Protein AF-M2SNQ8-F1 (afdb_monomer_lite)

Sequence (256 aa):
MSLENGALRNALEEWEAQARHENCYVVPQQALILQDFDDRKTGDYPISFGNVLIPAVTKTSDKRPQSIDSVLSSPPVPAISAQPCSSRSRVCLAGKITHLTIRLAARDWWTWTDDPASTDPHQNLRLDPTFGAPFRSRGSTGEMLILASDRRVGLNLGLNVECWGTHVTSLLPDLWVLELVLETFEEKKDQLGRVVECAKTWRFDVGKETLSWDGEVVEKSYTREMAGLRLPRDARWHDRSMNFEVMVVRFVRESK

Structure (mmCIF, N/CA/C/O backbone):
data_AF-M2SNQ8-F1
#
_entry.id   AF-M2SNQ8-F1
#
loop_
_atom_site.group_PDB
_atom_site.id
_atom_site.type_symbol
_atom_site.label_atom_id
_atom_site.label_alt_id
_atom_site.label_comp_id
_atom_site.label_asym_id
_atom_site.label_entity_id
_atom_site.label_seq_id
_atom_site.pdbx_PDB_ins_code
_atom_site.Cartn_x
_atom_site.Cartn_y
_atom_site.Cartn_z
_atom_site.occupancy
_atom_site.B_iso_or_equiv
_atom_site.auth_seq_id
_atom_site.auth_comp_id
_atom_site.auth_asym_id
_atom_site.auth_atom_id
_atom_site.pdbx_PDB_model_num
ATOM 1 N N . MET A 1 1 ? -5.696 1.362 -8.713 1.00 49.12 1 MET A N 1
ATOM 2 C CA . MET A 1 1 ? -5.880 2.402 -7.674 1.00 49.12 1 MET A CA 1
ATOM 3 C C . MET A 1 1 ? -4.545 3.112 -7.496 1.00 49.12 1 MET A C 1
ATOM 5 O O . MET A 1 1 ? -3.553 2.426 -7.292 1.00 49.12 1 MET A O 1
ATOM 9 N N . SER A 1 2 ? -4.469 4.439 -7.643 1.00 66.31 2 SER A N 1
ATOM 10 C CA . SER A 1 2 ? -3.196 5.158 -7.475 1.00 66.31 2 SER A CA 1
ATOM 11 C C . SER A 1 2 ? -2.876 5.332 -5.988 1.00 66.31 2 SER A C 1
ATOM 13 O O . SER A 1 2 ? -3.745 5.740 -5.225 1.00 66.31 2 SER A O 1
ATOM 15 N N . LEU A 1 3 ? -1.636 5.070 -5.564 1.00 75.56 3 LEU A N 1
ATOM 16 C CA . LEU A 1 3 ? -1.197 5.383 -4.192 1.00 75.56 3 LEU A CA 1
ATOM 17 C C . LEU A 1 3 ? -1.102 6.888 -3.922 1.00 75.56 3 LEU A C 1
ATOM 19 O O . LEU A 1 3 ? -1.130 7.335 -2.780 1.00 75.56 3 LEU A O 1
ATOM 23 N N . GLU A 1 4 ? -0.993 7.663 -4.993 1.00 68.94 4 GLU A N 1
ATOM 24 C CA . GLU A 1 4 ? -0.752 9.098 -4.970 1.00 68.94 4 GLU A CA 1
ATOM 25 C C . GLU A 1 4 ? -2.056 9.901 -5.122 1.00 68.94 4 GLU A C 1
ATOM 27 O O . GLU A 1 4 ? -3.134 9.346 -5.351 1.00 68.94 4 GLU A O 1
ATOM 32 N N . ASN A 1 5 ? -1.947 11.230 -5.010 1.00 70.94 5 ASN A N 1
ATOM 33 C CA . ASN A 1 5 ? -3.058 12.192 -5.089 1.00 70.94 5 ASN A CA 1
ATOM 34 C C . ASN A 1 5 ? -4.153 11.984 -4.032 1.00 70.94 5 ASN A C 1
ATOM 36 O O . ASN A 1 5 ? -5.308 12.338 -4.250 1.00 70.94 5 ASN A O 1
ATOM 40 N N . GLY A 1 6 ? -3.798 11.391 -2.892 1.00 79.00 6 GLY A N 1
ATOM 41 C CA . GLY A 1 6 ? -4.725 11.176 -1.787 1.00 79.00 6 GLY A CA 1
ATOM 42 C C . GLY A 1 6 ? -5.719 10.033 -1.996 1.00 79.00 6 GLY A C 1
ATOM 43 O O . GLY A 1 6 ? -6.507 9.785 -1.100 1.00 79.00 6 GLY A O 1
ATOM 44 N N . ALA A 1 7 ? -5.683 9.280 -3.102 1.00 84.44 7 ALA A N 1
ATOM 45 C CA . ALA A 1 7 ? -6.614 8.161 -3.282 1.00 84.44 7 ALA A CA 1
ATOM 46 C C . ALA A 1 7 ? -6.418 7.062 -2.219 1.00 84.44 7 ALA A C 1
ATOM 48 O O . ALA A 1 7 ? -7.399 6.596 -1.643 1.00 84.44 7 ALA A O 1
ATOM 49 N N . LEU A 1 8 ? -5.165 6.711 -1.886 1.00 88.31 8 LEU A N 1
ATOM 50 C CA . LEU A 1 8 ? -4.881 5.830 -0.746 1.00 88.31 8 LEU A CA 1
ATOM 51 C C . LEU A 1 8 ? -5.353 6.457 0.569 1.00 88.31 8 LEU A C 1
ATOM 53 O O . LEU A 1 8 ? -5.960 5.775 1.382 1.00 88.31 8 LEU A O 1
ATOM 57 N N . ARG A 1 9 ? -5.087 7.752 0.770 1.00 89.44 9 ARG A N 1
ATOM 58 C CA . ARG A 1 9 ? -5.493 8.475 1.979 1.00 89.44 9 ARG A CA 1
ATOM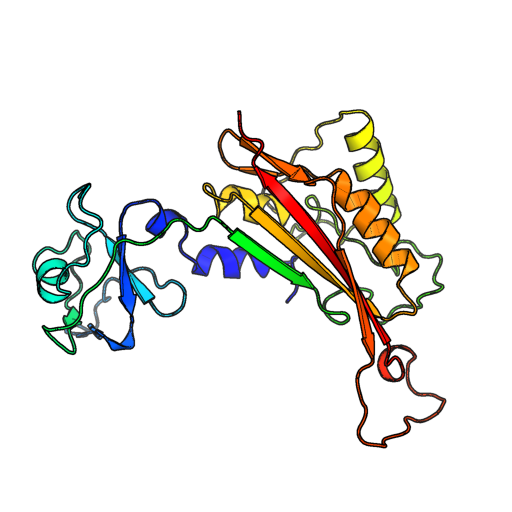 59 C C . ARG A 1 9 ? -6.999 8.387 2.196 1.00 89.44 9 ARG A C 1
ATOM 61 O O . ARG A 1 9 ? -7.414 7.947 3.255 1.00 89.44 9 ARG A O 1
ATOM 68 N N . ASN A 1 10 ? -7.780 8.747 1.183 1.00 89.25 10 ASN A N 1
ATOM 69 C CA . ASN A 1 10 ? -9.236 8.741 1.238 1.00 89.25 10 ASN A CA 1
ATOM 70 C C . ASN A 1 10 ? -9.753 7.328 1.535 1.00 89.25 10 ASN A C 1
ATOM 72 O O . ASN A 1 10 ? -10.582 7.154 2.419 1.00 89.25 10 ASN A O 1
ATOM 76 N N . ALA A 1 11 ? -9.195 6.307 0.871 1.00 89.38 11 ALA A N 1
ATOM 77 C CA . ALA A 1 11 ? -9.559 4.918 1.137 1.00 89.38 11 ALA A CA 1
ATOM 78 C C . ALA A 1 11 ? -9.237 4.489 2.581 1.00 89.38 11 ALA A C 1
ATOM 80 O O . ALA A 1 11 ? -10.022 3.776 3.192 1.00 89.38 11 ALA A O 1
ATOM 81 N N . LEU A 1 12 ? -8.098 4.914 3.138 1.00 91.56 12 LEU A N 1
ATOM 82 C CA . LEU A 1 12 ? -7.720 4.613 4.522 1.00 91.56 12 LEU A CA 1
ATOM 83 C C . LEU A 1 12 ? -8.555 5.400 5.547 1.00 91.56 12 LEU A C 1
ATOM 85 O O . LEU A 1 12 ? -8.876 4.855 6.602 1.00 91.56 12 LEU A O 1
ATOM 89 N N . GLU A 1 13 ? -8.916 6.651 5.250 1.00 91.12 13 GLU A N 1
ATOM 90 C CA . GLU A 1 13 ? -9.814 7.469 6.077 1.00 91.12 13 GLU A CA 1
ATOM 91 C C . GLU A 1 13 ? -11.203 6.814 6.169 1.00 91.12 13 GLU A C 1
ATOM 93 O O . GLU A 1 13 ? -11.722 6.646 7.270 1.00 91.12 13 GLU A O 1
ATOM 98 N N . GLU A 1 14 ? -11.741 6.312 5.051 1.00 89.88 14 GLU A N 1
ATOM 99 C CA . GLU A 1 14 ? -13.008 5.558 5.003 1.00 89.88 14 GLU A CA 1
ATOM 100 C C . GLU A 1 14 ? -13.002 4.274 5.850 1.00 89.88 14 GLU A C 1
ATOM 102 O O . GLU A 1 14 ? -14.054 3.711 6.149 1.00 89.88 14 GLU A O 1
ATOM 107 N N . TRP A 1 15 ? -11.836 3.748 6.234 1.00 90.56 15 TRP A N 1
ATOM 108 C CA . TRP A 1 15 ? -11.781 2.537 7.055 1.00 90.56 15 TRP A CA 1
ATOM 109 C C . TRP A 1 15 ? -11.996 2.805 8.537 1.00 90.56 15 TRP A C 1
ATOM 111 O O . TRP A 1 15 ? -12.228 1.842 9.279 1.00 90.56 15 TRP A O 1
ATOM 121 N N . GLU A 1 16 ? -11.935 4.067 8.969 1.00 89.69 16 GLU A N 1
ATOM 122 C CA . GLU A 1 16 ? -12.241 4.483 10.341 1.00 89.69 16 GLU A CA 1
ATOM 123 C C . GLU A 1 16 ? -11.430 3.691 11.380 1.00 89.69 16 GLU A C 1
ATOM 125 O O . GLU A 1 16 ? -11.920 3.231 12.416 1.00 89.69 16 GLU A O 1
ATOM 130 N N . ALA A 1 17 ? -10.148 3.476 11.078 1.00 89.06 17 ALA A N 1
ATOM 131 C CA . ALA A 1 17 ? -9.257 2.649 11.885 1.00 89.06 17 ALA A CA 1
ATOM 132 C C . ALA A 1 17 ? -9.119 3.163 13.327 1.00 89.06 17 ALA A C 1
ATOM 134 O O . ALA A 1 17 ? -9.053 2.357 14.258 1.00 89.06 17 ALA A O 1
ATOM 135 N N . GLN A 1 18 ? -9.155 4.485 13.519 1.00 86.50 18 GLN A N 1
ATOM 136 C CA . GLN A 1 18 ? -9.164 5.105 14.843 1.00 86.50 18 GLN A CA 1
ATOM 137 C C . GLN A 1 18 ? -10.438 4.749 15.623 1.00 86.50 18 GLN A C 1
ATOM 139 O O . GLN A 1 18 ? -10.349 4.319 16.771 1.00 86.50 18 GLN A O 1
ATOM 144 N N . ALA A 1 19 ? -11.619 4.805 15.000 1.00 85.56 19 ALA A N 1
ATOM 145 C CA . ALA A 1 19 ? -12.860 4.387 15.653 1.00 85.56 19 ALA A CA 1
ATOM 146 C C . ALA A 1 19 ? -12.821 2.899 16.050 1.00 85.56 19 ALA A C 1
ATOM 148 O O . ALA A 1 19 ? -13.326 2.513 17.105 1.00 85.56 19 ALA A O 1
ATOM 149 N N . ARG A 1 20 ? -12.170 2.047 15.244 1.00 87.75 20 ARG A N 1
ATOM 150 C CA . ARG A 1 20 ? -11.938 0.626 15.575 1.00 87.75 20 ARG A CA 1
ATOM 151 C C . ARG A 1 20 ? -10.958 0.438 16.737 1.00 87.75 20 ARG A C 1
ATOM 153 O O . ARG A 1 20 ? -11.080 -0.540 17.473 1.00 87.75 20 ARG A O 1
ATOM 160 N N . HIS A 1 21 ? -10.016 1.363 16.928 1.00 84.12 21 HIS A N 1
ATOM 161 C CA . HIS A 1 21 ? -9.109 1.384 18.079 1.00 84.12 21 HIS A CA 1
ATOM 162 C C . HIS A 1 21 ? -9.834 1.742 19.386 1.00 84.12 21 HIS A C 1
ATOM 164 O O . HIS A 1 21 ? -9.489 1.233 20.454 1.00 84.12 21 HIS A O 1
ATOM 170 N N . GLU A 1 22 ? -10.862 2.586 19.310 1.00 83.88 22 GLU A N 1
ATOM 171 C CA . GLU A 1 22 ? -11.547 3.186 20.463 1.00 83.88 22 GLU A CA 1
ATOM 172 C C . GLU A 1 22 ? -12.659 2.316 21.088 1.00 83.88 22 GLU A C 1
ATOM 174 O O . GLU A 1 22 ? -13.468 2.808 21.869 1.00 83.88 22 GLU A O 1
ATOM 179 N N . ASN A 1 23 ? -12.649 0.996 20.853 1.00 84.94 23 ASN A N 1
ATOM 180 C CA . ASN A 1 23 ? -13.665 0.030 21.308 1.00 84.94 23 ASN A CA 1
ATOM 181 C C . ASN A 1 23 ? -15.073 0.330 20.766 1.00 84.94 23 ASN A C 1
ATOM 183 O O . ASN A 1 23 ? -15.970 0.732 21.504 1.00 84.94 23 ASN A O 1
ATOM 187 N N . CYS A 1 24 ? -15.296 0.065 19.483 1.00 88.81 24 CYS A N 1
ATOM 188 C CA . CYS A 1 24 ? -16.635 0.050 18.896 1.00 88.81 24 CYS A CA 1
ATOM 189 C C . CYS A 1 24 ? -17.109 -1.381 18.611 1.00 88.81 24 CYS A C 1
ATOM 191 O O . CYS A 1 24 ? -16.305 -2.301 18.487 1.00 88.81 24 CYS A O 1
ATOM 193 N N . TYR A 1 25 ? -18.417 -1.584 18.509 1.00 90.44 25 TYR A N 1
ATOM 194 C CA . TYR A 1 25 ? -19.032 -2.771 17.932 1.00 90.44 25 TYR A CA 1
ATOM 195 C C . TYR A 1 25 ? -19.104 -2.631 16.416 1.00 90.44 25 TYR A C 1
ATOM 197 O O . TYR A 1 25 ? -19.432 -1.564 15.901 1.00 90.44 25 TYR A O 1
ATOM 205 N N . VAL A 1 26 ? -18.844 -3.729 15.710 1.00 90.88 26 VAL A N 1
ATOM 206 C CA . VAL A 1 26 ? -19.026 -3.813 14.258 1.00 90.88 26 VAL A CA 1
ATOM 207 C C . VAL A 1 26 ? -20.402 -4.391 13.989 1.00 90.88 26 VAL A C 1
ATOM 209 O O . VAL A 1 26 ? -20.675 -5.546 14.331 1.00 90.88 26 VAL A O 1
ATOM 212 N N . VAL A 1 27 ? -21.262 -3.588 13.375 1.00 89.56 27 VAL A N 1
ATOM 213 C CA . VAL A 1 27 ? -22.634 -3.977 13.064 1.00 89.56 27 VAL A CA 1
ATOM 214 C C . VAL A 1 27 ? -22.831 -3.938 11.553 1.00 89.56 27 VAL A C 1
ATOM 216 O O . VAL A 1 27 ? -22.684 -2.870 10.965 1.00 89.56 27 VAL A O 1
ATOM 219 N N . PRO A 1 28 ? -23.167 -5.058 10.889 1.00 89.38 28 PRO A N 1
ATOM 220 C CA . PRO A 1 28 ? -23.446 -5.034 9.458 1.00 89.38 28 PRO A CA 1
ATOM 221 C C . PRO A 1 28 ? -24.551 -4.027 9.147 1.00 89.38 28 PRO A C 1
ATOM 223 O O . PRO A 1 28 ? -25.589 -4.046 9.809 1.00 89.38 28 PRO A O 1
ATOM 226 N N . GLN A 1 29 ? -24.361 -3.174 8.139 1.00 86.56 29 GLN A N 1
ATOM 227 C CA . GLN A 1 29 ? -25.342 -2.133 7.822 1.00 86.56 29 GLN A CA 1
ATOM 228 C C . GLN A 1 29 ? -26.722 -2.732 7.511 1.00 86.56 29 GLN A C 1
ATOM 230 O O . GLN A 1 29 ? -27.729 -2.226 7.992 1.00 86.56 29 GLN A O 1
ATOM 235 N N . GLN A 1 30 ? -26.779 -3.877 6.816 1.00 85.00 30 GLN A N 1
ATOM 236 C CA . GLN A 1 30 ? -28.044 -4.573 6.544 1.00 85.00 30 GLN A CA 1
ATOM 237 C C . GLN A 1 30 ? -28.756 -5.134 7.791 1.00 85.00 30 GLN A C 1
ATOM 239 O O . GLN A 1 30 ? -29.907 -5.559 7.705 1.00 85.00 30 GLN A O 1
ATOM 244 N N . ALA A 1 31 ? -28.077 -5.195 8.942 1.00 85.69 31 ALA A N 1
ATOM 245 C CA . ALA A 1 31 ? -28.672 -5.632 10.203 1.00 85.69 31 ALA A CA 1
ATOM 246 C C . ALA A 1 31 ? -29.379 -4.488 10.949 1.00 85.69 31 ALA A C 1
ATOM 248 O O . ALA A 1 31 ? -29.966 -4.741 12.004 1.00 85.69 31 ALA A O 1
ATOM 249 N N . LEU A 1 32 ? -29.329 -3.265 10.412 1.00 84.44 32 LEU A N 1
ATOM 250 C CA . LEU A 1 32 ? -29.916 -2.066 10.989 1.00 84.44 32 LEU A CA 1
ATOM 251 C C . LEU A 1 32 ? -30.979 -1.478 10.057 1.00 84.44 32 LEU A C 1
ATOM 253 O O . LEU A 1 32 ? -30.761 -1.294 8.862 1.00 84.44 32 LEU A O 1
ATOM 257 N N . ILE A 1 33 ? -32.113 -1.120 10.642 1.00 81.06 33 ILE A N 1
ATOM 258 C CA . ILE A 1 33 ? -33.089 -0.196 10.079 1.00 81.06 33 ILE A CA 1
ATOM 259 C C . ILE A 1 33 ? -32.749 1.164 10.677 1.00 81.06 33 ILE A C 1
ATOM 261 O O . ILE A 1 33 ? -33.029 1.427 11.850 1.00 81.06 33 ILE A O 1
ATOM 265 N N . LEU A 1 34 ? -32.090 2.005 9.887 1.00 74.31 34 LEU A N 1
ATOM 266 C CA . LEU A 1 34 ? -31.821 3.388 10.265 1.00 74.31 34 LEU A CA 1
ATOM 267 C C . LEU A 1 34 ? -33.138 4.161 10.145 1.00 74.31 34 LEU A C 1
ATOM 269 O O . LEU A 1 34 ? -33.717 4.221 9.061 1.00 74.31 34 LEU A O 1
ATOM 273 N N . GLN A 1 35 ? -33.655 4.674 11.262 1.00 65.69 35 GLN A N 1
ATOM 274 C CA . GLN A 1 35 ? -34.892 5.449 11.259 1.00 65.69 35 GLN A CA 1
ATOM 275 C C . GLN A 1 35 ? -34.560 6.936 11.180 1.00 65.69 35 GLN A C 1
ATOM 277 O O . GLN A 1 35 ? -34.066 7.528 12.139 1.00 65.69 35 GLN A O 1
ATOM 282 N N . ASP A 1 36 ? -34.857 7.522 10.025 1.00 58.31 36 ASP A N 1
ATOM 283 C CA . ASP A 1 36 ? -34.741 8.953 9.770 1.00 58.31 36 ASP A CA 1
ATOM 284 C C . ASP A 1 36 ? -36.030 9.632 10.264 1.00 58.31 36 ASP A C 1
ATOM 286 O O . ASP A 1 36 ? -37.036 9.689 9.556 1.00 58.31 36 ASP A O 1
ATOM 290 N N . PHE A 1 37 ? -36.078 9.999 11.549 1.00 52.09 37 PHE A N 1
ATOM 291 C CA . PHE A 1 37 ? -37.303 10.537 12.163 1.00 52.09 37 PHE A CA 1
ATOM 292 C C . PHE A 1 37 ? -37.472 12.047 12.013 1.00 52.09 37 PHE A C 1
ATOM 294 O O . PHE A 1 37 ? -38.574 12.546 12.217 1.00 52.09 37 PHE A O 1
ATOM 301 N N . ASP A 1 38 ? -36.420 12.763 11.635 1.00 53.03 38 ASP A N 1
ATOM 302 C CA . ASP A 1 38 ? -36.462 14.191 11.368 1.00 53.03 38 ASP A CA 1
ATOM 303 C C . ASP A 1 38 ? -35.411 14.478 10.295 1.00 53.03 38 ASP A C 1
ATOM 305 O O . ASP A 1 38 ? -34.243 14.172 10.515 1.00 53.03 38 ASP A O 1
ATOM 309 N N . ASP A 1 39 ? -35.792 15.158 9.205 1.00 53.09 39 ASP A N 1
ATOM 310 C CA . ASP A 1 39 ? -34.939 15.729 8.131 1.00 53.09 39 ASP A CA 1
ATOM 311 C C . ASP A 1 39 ? -33.791 16.655 8.642 1.00 53.09 39 ASP A C 1
ATOM 313 O O . ASP A 1 39 ? -33.177 17.436 7.909 1.00 53.09 39 ASP A O 1
ATOM 317 N N . ARG A 1 40 ? -33.505 16.641 9.944 1.00 45.72 40 ARG A N 1
ATOM 318 C CA . ARG A 1 40 ? -32.485 17.395 10.657 1.00 45.72 40 ARG A CA 1
ATOM 319 C C . ARG A 1 40 ? -31.407 16.441 11.160 1.00 45.72 40 ARG A C 1
ATOM 321 O O . ARG A 1 40 ? -31.333 16.161 12.348 1.00 45.72 40 ARG A O 1
ATOM 328 N N . LYS A 1 41 ? -30.530 16.040 10.238 1.00 48.50 41 LYS A N 1
ATOM 329 C CA . LYS A 1 41 ? -29.242 15.371 10.488 1.00 48.50 41 LYS A CA 1
ATOM 330 C C . LYS A 1 41 ? -29.340 14.215 11.489 1.00 48.50 41 LYS A C 1
ATOM 332 O O . LYS A 1 41 ? -29.018 14.373 12.669 1.00 48.50 41 LYS A O 1
ATOM 337 N N . THR A 1 42 ? -29.670 13.034 10.978 1.00 46.00 42 THR A N 1
ATOM 338 C CA . THR A 1 42 ? -29.149 11.782 11.528 1.00 46.00 42 THR A CA 1
ATOM 339 C C . THR A 1 42 ? -27.676 11.969 11.882 1.00 46.00 42 THR A C 1
ATOM 341 O O . THR A 1 42 ? -26.875 12.425 11.066 1.00 46.00 42 THR A O 1
ATOM 344 N N . GLY A 1 43 ? -27.308 11.681 13.131 1.00 54.16 43 GLY A N 1
ATOM 345 C CA . GLY A 1 43 ? -25.911 11.378 13.399 1.00 54.16 43 GLY A CA 1
ATOM 346 C C . GLY A 1 43 ? -25.535 10.211 12.490 1.00 54.16 43 GLY A C 1
ATOM 347 O O . GLY A 1 43 ? -26.299 9.255 12.387 1.00 54.16 43 GLY A O 1
ATOM 348 N N . ASP A 1 44 ? -24.398 10.288 11.818 1.00 70.25 44 ASP A N 1
ATOM 349 C CA . ASP A 1 44 ? -23.900 9.158 11.049 1.00 70.25 44 ASP A CA 1
ATOM 350 C C . ASP A 1 44 ? -22.856 8.459 11.916 1.00 70.25 44 ASP A C 1
ATOM 352 O O . ASP A 1 44 ? -21.836 9.042 12.291 1.00 70.25 44 ASP A O 1
ATOM 356 N N . TYR A 1 45 ? -23.135 7.214 12.304 1.00 73.25 45 TYR A N 1
ATOM 357 C CA . TYR A 1 45 ? -22.084 6.354 12.835 1.00 73.25 45 TYR A CA 1
ATOM 358 C C . TYR A 1 45 ? -21.038 6.149 11.730 1.00 73.25 45 TYR A C 1
ATOM 360 O O . TYR A 1 45 ? -21.423 5.970 10.569 1.00 73.25 45 TYR A O 1
ATOM 368 N N . PRO A 1 46 ? -19.739 6.105 12.068 1.00 82.56 46 PRO A N 1
ATOM 369 C CA . PRO A 1 46 ? -18.711 5.812 11.082 1.00 82.56 46 PRO A CA 1
ATOM 370 C C . PRO A 1 46 ? -18.985 4.471 10.389 1.00 82.56 46 PRO A C 1
ATOM 372 O O . PRO A 1 46 ? -19.380 3.495 11.040 1.00 82.56 46 PRO A O 1
ATOM 375 N N . ILE A 1 47 ? -18.775 4.414 9.073 1.00 83.38 47 ILE A N 1
ATOM 376 C CA . ILE A 1 47 ? -18.963 3.200 8.274 1.00 83.38 47 ILE A CA 1
ATOM 377 C C . ILE A 1 47 ? -17.595 2.666 7.869 1.00 83.38 47 ILE A C 1
ATOM 379 O O . ILE A 1 47 ? -16.804 3.376 7.271 1.00 83.38 47 ILE A O 1
ATOM 383 N N . SER A 1 48 ? -17.340 1.391 8.153 1.00 85.94 48 SER A N 1
ATOM 384 C CA . SER A 1 48 ? -16.095 0.693 7.834 1.00 85.94 48 SER A CA 1
ATOM 385 C C . SER A 1 48 ? -16.415 -0.650 7.176 1.00 85.94 48 SER A C 1
ATOM 387 O O . SER A 1 48 ? -17.036 -1.528 7.784 1.00 85.94 48 SER A O 1
ATOM 389 N N . PHE A 1 49 ? -16.012 -0.830 5.914 1.00 86.00 49 PHE A N 1
ATOM 390 C CA . PHE A 1 49 ? -16.265 -2.048 5.120 1.00 86.00 49 PHE A CA 1
ATOM 391 C C . PHE A 1 49 ? -17.751 -2.469 5.067 1.00 86.00 49 PHE A C 1
ATOM 393 O O . PHE A 1 49 ? -18.070 -3.649 5.208 1.00 86.00 49 PHE A O 1
ATOM 400 N N . GLY A 1 50 ? -18.670 -1.506 4.926 1.00 84.50 50 GLY A N 1
ATOM 401 C CA . GLY A 1 50 ? -20.120 -1.770 4.933 1.00 84.50 50 GLY A CA 1
ATOM 402 C C . GLY A 1 50 ? -20.689 -2.133 6.312 1.00 84.50 50 GLY A C 1
ATOM 403 O O . GLY A 1 50 ? -21.791 -2.672 6.415 1.00 84.50 50 GLY A O 1
ATOM 404 N N . ASN A 1 51 ? -19.938 -1.861 7.381 1.00 89.06 51 ASN A N 1
ATOM 405 C CA . ASN A 1 51 ? -20.387 -2.033 8.755 1.00 89.06 51 ASN A CA 1
ATOM 406 C C . ASN A 1 51 ? -20.447 -0.687 9.457 1.00 89.06 51 ASN A C 1
ATOM 408 O O . ASN A 1 51 ? -19.548 0.134 9.320 1.00 89.06 51 ASN A O 1
ATOM 412 N N . VAL A 1 52 ? -21.477 -0.513 10.262 1.00 89.00 52 VAL A N 1
ATOM 413 C CA . VAL A 1 52 ? -21.653 0.613 11.162 1.00 89.00 52 VAL A CA 1
ATOM 414 C C . VAL A 1 52 ? -20.834 0.369 12.430 1.00 89.00 52 VAL A C 1
ATOM 416 O O . VAL A 1 52 ? -20.922 -0.704 13.035 1.00 89.00 52 VAL A O 1
ATOM 419 N N . LEU A 1 53 ? -20.024 1.352 12.822 1.00 88.88 53 LEU A N 1
ATOM 420 C CA . LEU A 1 53 ? -19.210 1.313 14.033 1.00 88.88 53 LEU A CA 1
ATOM 421 C C . LEU A 1 53 ? -19.946 2.010 15.181 1.00 88.88 53 LEU A C 1
ATOM 423 O O . LEU A 1 53 ? -20.037 3.234 15.223 1.00 88.88 53 LEU A O 1
ATOM 427 N N . ILE A 1 54 ? -20.459 1.225 16.130 1.00 87.44 54 ILE A N 1
ATOM 428 C CA . ILE A 1 54 ? -21.199 1.745 17.290 1.00 87.44 54 ILE A CA 1
ATOM 429 C C . ILE A 1 54 ? -20.256 1.796 18.493 1.00 87.44 54 ILE A C 1
ATOM 431 O O . ILE A 1 54 ? -19.785 0.737 18.907 1.00 87.44 54 ILE A O 1
ATOM 435 N N . PRO A 1 55 ? -19.952 2.962 19.087 1.00 87.00 55 PRO A N 1
ATOM 436 C CA . PRO A 1 55 ? -19.034 3.016 20.221 1.00 87.00 55 PRO A CA 1
ATOM 437 C C . PRO A 1 55 ? -19.560 2.191 21.407 1.00 87.00 55 PRO A C 1
ATOM 439 O O . PRO A 1 55 ? -20.765 2.133 21.656 1.00 87.00 55 PRO A O 1
ATOM 442 N N . ALA A 1 56 ? -18.674 1.533 22.153 1.00 85.62 56 ALA A N 1
ATOM 443 C CA . ALA A 1 56 ? -19.053 0.830 23.374 1.00 85.62 56 ALA A CA 1
ATOM 444 C C . ALA A 1 56 ? -19.080 1.806 24.566 1.00 85.62 56 ALA A C 1
ATOM 446 O O . ALA A 1 56 ? -18.127 2.547 24.795 1.00 85.62 56 ALA A O 1
ATOM 447 N N . VAL A 1 57 ? -20.155 1.793 25.366 1.00 75.75 57 VAL A N 1
ATOM 448 C CA . VAL A 1 57 ? -20.343 2.716 26.516 1.00 75.75 57 VAL A CA 1
ATOM 449 C C . VAL A 1 57 ? -19.301 2.527 27.617 1.00 75.75 57 VAL A C 1
ATOM 451 O O . VAL A 1 57 ? -18.984 3.455 28.357 1.00 75.75 57 VAL A O 1
ATOM 454 N N . THR A 1 58 ? -18.754 1.323 27.749 1.00 69.00 58 THR A N 1
ATOM 455 C CA . THR A 1 58 ? -17.690 1.037 28.711 1.00 69.00 58 THR A CA 1
ATOM 456 C C . THR A 1 58 ? -16.529 0.370 27.995 1.00 69.00 58 THR A C 1
ATOM 458 O O . THR A 1 58 ? -16.711 -0.253 26.949 1.00 69.00 58 THR A O 1
ATOM 461 N N . LYS A 1 59 ? -15.326 0.459 28.579 1.00 66.06 59 LYS A N 1
ATOM 462 C CA . LYS A 1 59 ? -14.209 -0.432 28.238 1.00 66.06 59 LYS A CA 1
ATOM 463 C C . LYS A 1 59 ? -14.581 -1.854 28.677 1.00 66.06 59 LYS A C 1
ATOM 465 O O . LYS A 1 59 ? -14.037 -2.368 29.652 1.00 66.06 59 LYS A O 1
ATOM 470 N N . THR A 1 60 ? -15.570 -2.462 28.027 1.00 60.84 60 THR A N 1
ATOM 471 C CA . THR A 1 60 ? -15.954 -3.850 28.254 1.00 60.84 60 THR A CA 1
ATOM 472 C C . THR A 1 60 ? -14.752 -4.706 27.896 1.00 60.84 60 THR A C 1
ATOM 474 O O . THR A 1 60 ? -14.386 -4.825 26.729 1.00 60.84 60 THR A O 1
ATOM 477 N N . SER A 1 61 ? -14.117 -5.297 28.906 1.00 59.12 61 SER A N 1
ATOM 478 C CA . SER A 1 61 ? -13.084 -6.314 28.697 1.00 59.12 61 SER A CA 1
ATOM 479 C C . SER A 1 61 ? -13.670 -7.604 28.116 1.00 59.12 61 SER A C 1
ATOM 481 O O . SER A 1 61 ? -12.925 -8.437 27.596 1.00 59.12 61 SER A O 1
ATOM 483 N N . ASP A 1 62 ? -14.997 -7.766 28.185 1.00 71.88 62 ASP A N 1
ATOM 484 C CA . ASP A 1 62 ? -15.691 -8.912 27.626 1.00 71.88 62 ASP A CA 1
ATOM 485 C C . ASP A 1 62 ? -15.774 -8.813 26.098 1.00 71.88 62 ASP A C 1
ATOM 487 O O . ASP A 1 62 ? -16.539 -8.034 25.533 1.00 71.88 62 ASP A O 1
ATOM 491 N N . LYS A 1 63 ? -14.961 -9.636 25.433 1.00 78.62 63 LYS A N 1
ATOM 492 C CA . LYS A 1 63 ? -14.937 -9.792 23.974 1.00 78.62 63 LYS A CA 1
ATOM 493 C C . LYS A 1 63 ? -16.016 -10.750 23.462 1.00 78.62 63 LYS A C 1
ATOM 495 O O . LYS A 1 63 ? -16.032 -11.058 22.269 1.00 78.62 63 LYS A O 1
ATOM 500 N N . ARG A 1 64 ? -16.876 -11.290 24.335 1.00 85.50 64 ARG A N 1
ATOM 501 C CA . ARG A 1 64 ? -17.958 -12.183 23.913 1.00 85.50 64 ARG A CA 1
ATOM 502 C C . ARG A 1 64 ? -18.957 -11.426 23.032 1.00 85.50 64 ARG A C 1
ATOM 504 O O . ARG A 1 64 ? -19.246 -10.262 23.300 1.00 85.50 64 ARG A O 1
ATOM 511 N N . PRO A 1 65 ? -19.537 -12.090 22.017 1.00 89.19 65 PRO A N 1
ATOM 512 C CA . PRO A 1 65 ? -20.562 -11.472 21.186 1.00 89.19 65 PRO A CA 1
ATOM 513 C C . PRO A 1 65 ? -21.746 -10.995 22.034 1.00 89.19 65 PRO A C 1
ATOM 515 O O . PRO A 1 65 ? -22.270 -11.768 22.840 1.00 89.19 65 PRO A O 1
ATOM 518 N N . GLN A 1 66 ? -22.220 -9.772 21.825 1.00 88.12 66 GLN A N 1
ATOM 519 C CA . GLN A 1 66 ? -23.392 -9.216 22.511 1.00 88.12 66 GLN A CA 1
ATOM 520 C C . GLN A 1 66 ? -24.606 -9.206 21.587 1.00 88.12 66 GLN A C 1
ATOM 522 O O . GLN A 1 66 ? -24.450 -9.203 20.370 1.00 88.12 66 GLN A O 1
ATOM 527 N N . SER A 1 67 ? -25.819 -9.238 22.145 1.00 89.88 67 SER A N 1
ATOM 528 C CA . SER A 1 67 ? -27.018 -9.002 21.332 1.00 89.88 67 SER A CA 1
ATOM 529 C C . SER A 1 67 ? -26.999 -7.567 20.809 1.00 89.88 67 SER A C 1
ATOM 531 O O . SER A 1 67 ? -26.675 -6.644 21.559 1.00 89.88 67 SER A O 1
ATOM 533 N N . ILE A 1 68 ? -27.368 -7.386 19.543 1.00 87.81 68 ILE A N 1
ATOM 534 C CA . ILE A 1 68 ? -27.494 -6.064 18.928 1.00 87.81 68 ILE A CA 1
ATOM 535 C C . ILE A 1 68 ? -28.482 -5.170 19.698 1.00 87.81 68 ILE A C 1
ATOM 537 O O . ILE A 1 68 ? -28.194 -3.996 19.896 1.00 87.81 68 ILE A O 1
ATOM 541 N N . ASP A 1 69 ? -29.572 -5.735 20.235 1.00 87.44 69 ASP A N 1
ATOM 542 C CA . ASP A 1 69 ? -30.556 -5.010 21.053 1.00 87.44 69 ASP A CA 1
ATOM 543 C C . ASP A 1 69 ? -29.896 -4.436 22.308 1.00 87.44 69 ASP A C 1
ATOM 545 O O . ASP A 1 69 ? -30.122 -3.288 22.679 1.00 87.44 69 ASP A O 1
ATOM 549 N N . SER A 1 70 ? -29.035 -5.231 22.951 1.00 86.81 70 SER A N 1
ATOM 550 C CA . SER A 1 70 ? -28.302 -4.807 24.144 1.00 86.81 70 SER A CA 1
ATOM 551 C C . SER A 1 70 ? -27.368 -3.644 23.827 1.00 86.81 70 SER A C 1
ATOM 553 O O . SER A 1 70 ? -27.306 -2.694 24.602 1.00 86.81 70 SER A O 1
ATOM 555 N N . VAL A 1 71 ? -26.675 -3.701 22.687 1.00 86.38 71 VAL A N 1
ATOM 556 C CA . VAL A 1 71 ? -25.765 -2.638 22.245 1.00 86.38 71 VAL A CA 1
ATOM 557 C C . VAL A 1 71 ? -26.537 -1.360 21.908 1.00 86.38 71 VAL A C 1
ATOM 559 O O . VAL A 1 71 ? -26.165 -0.286 22.369 1.00 86.38 71 VAL A O 1
ATOM 562 N N . LEU A 1 72 ? -27.646 -1.472 21.173 1.00 82.88 72 LEU A N 1
ATOM 563 C CA . LEU A 1 72 ? -28.469 -0.330 20.760 1.00 82.88 72 LEU A CA 1
ATOM 564 C C . LEU A 1 72 ? -29.275 0.291 21.910 1.00 82.88 72 LEU A C 1
ATOM 566 O O . LEU A 1 72 ? -29.546 1.485 21.884 1.00 82.88 72 LEU A O 1
ATOM 570 N N . SER A 1 73 ? -29.640 -0.494 22.930 1.00 81.12 73 SER A N 1
ATOM 571 C CA . SER A 1 73 ? -30.366 -0.014 24.121 1.00 81.12 73 SER A CA 1
ATOM 572 C C . SER A 1 73 ? -29.510 0.831 25.069 1.00 81.12 73 SER A C 1
ATOM 574 O O . SER A 1 73 ? -30.044 1.522 25.934 1.00 81.12 73 SER A O 1
ATOM 576 N N . SER A 1 74 ? -28.185 0.789 24.903 1.00 74.31 74 SER A N 1
ATOM 577 C CA . SER A 1 74 ? -27.219 1.578 25.667 1.00 74.31 74 SER A CA 1
ATOM 578 C C . SER A 1 74 ? -26.365 2.423 24.715 1.00 74.31 74 SER A C 1
ATOM 580 O O . SER A 1 74 ? -25.167 2.175 2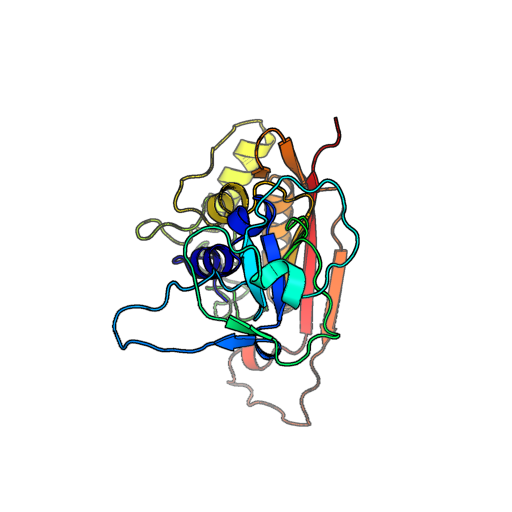4.623 1.00 74.31 74 SER A O 1
ATOM 582 N N . PRO A 1 75 ? -26.921 3.381 23.949 1.00 60.28 75 PRO A N 1
ATOM 583 C CA . PRO A 1 75 ? -26.126 4.095 22.962 1.00 60.28 75 PRO A CA 1
ATOM 584 C C . PRO A 1 75 ? -25.293 5.198 23.638 1.00 60.28 75 PRO A C 1
ATOM 586 O O . PRO A 1 75 ? -25.847 6.048 24.343 1.00 60.28 75 PRO A O 1
ATOM 589 N N . PRO A 1 76 ? -23.968 5.247 23.424 1.00 61.97 76 PRO A N 1
ATOM 590 C CA . PRO A 1 76 ? -23.223 6.478 23.630 1.00 61.97 76 PRO A CA 1
ATOM 591 C C . PRO A 1 76 ? -23.603 7.502 22.548 1.00 61.97 76 PRO A C 1
ATOM 593 O O . PRO A 1 76 ? -23.961 7.149 21.426 1.00 61.97 76 PRO A O 1
ATOM 596 N N . VAL A 1 77 ? -23.538 8.784 22.907 1.00 57.94 77 VAL A N 1
ATOM 597 C CA . VAL A 1 77 ? -23.811 9.929 22.021 1.00 57.94 77 VAL A CA 1
ATOM 598 C C . VAL A 1 77 ? -22.819 9.926 20.836 1.00 57.94 77 VAL A C 1
ATOM 600 O O . VAL A 1 77 ? -21.630 9.720 21.088 1.00 57.94 77 VAL A O 1
ATOM 603 N N . PRO A 1 78 ? -23.254 10.184 19.580 1.00 55.84 78 PRO A N 1
ATOM 604 C CA . PRO A 1 78 ? -24.580 10.656 19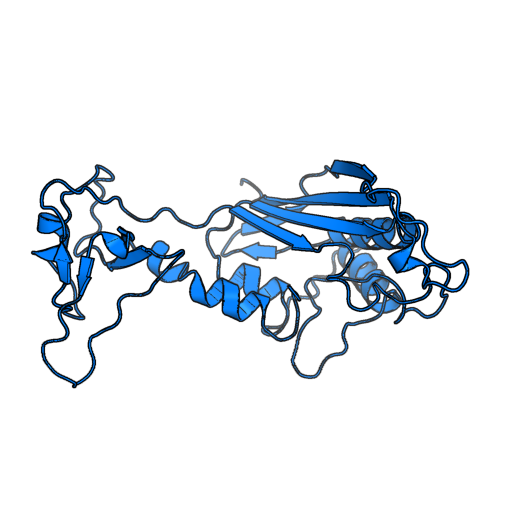.168 1.00 55.84 78 PRO A CA 1
ATOM 605 C C . PRO A 1 78 ? -25.659 9.565 19.194 1.00 55.84 78 PRO A C 1
ATOM 607 O O . PRO A 1 78 ? -25.446 8.441 18.749 1.00 55.84 78 PRO A O 1
ATOM 610 N N . ALA A 1 79 ? -26.835 9.932 19.711 1.00 58.00 79 ALA A N 1
ATOM 611 C CA . ALA A 1 79 ? -28.017 9.081 19.746 1.00 58.00 79 ALA A CA 1
ATOM 612 C C . ALA A 1 79 ? -28.595 8.950 18.332 1.00 58.00 79 ALA A C 1
ATOM 614 O O . ALA A 1 79 ? -29.232 9.872 17.828 1.00 58.00 79 ALA A O 1
ATOM 615 N N . ILE A 1 80 ? -28.358 7.812 17.691 1.00 59.69 80 ILE A N 1
ATOM 616 C CA . ILE A 1 80 ? -28.990 7.458 16.423 1.00 59.69 80 ILE A CA 1
ATOM 617 C C . ILE A 1 80 ? -30.091 6.454 16.743 1.00 59.69 80 ILE A C 1
ATOM 619 O O . ILE A 1 80 ? -29.852 5.463 17.435 1.00 59.69 80 ILE A O 1
ATOM 623 N N . SER A 1 81 ? -31.304 6.708 16.250 1.00 66.44 81 SER A N 1
ATOM 624 C CA . SER A 1 81 ? -32.391 5.732 16.323 1.00 66.44 81 SER A CA 1
ATOM 625 C C . SER A 1 81 ? -32.155 4.667 15.254 1.00 66.44 81 SER A C 1
ATOM 627 O O . SER A 1 81 ? -32.577 4.801 14.106 1.00 66.44 81 SER A O 1
ATOM 629 N N . ALA A 1 82 ? -31.418 3.620 15.614 1.00 74.00 82 ALA A N 1
ATOM 630 C CA . ALA A 1 82 ? -31.282 2.427 14.794 1.00 74.00 82 ALA A CA 1
ATOM 631 C C . ALA A 1 82 ? -32.057 1.285 15.451 1.00 74.00 82 ALA A C 1
ATOM 633 O O . ALA A 1 82 ? -31.935 1.050 16.654 1.00 74.00 82 ALA A O 1
ATOM 634 N N . GLN A 1 83 ? -32.851 0.569 14.659 1.00 77.94 83 GLN A N 1
ATOM 635 C CA . GLN A 1 83 ? -33.522 -0.646 15.104 1.00 77.94 83 GLN A CA 1
ATOM 636 C C . GLN A 1 83 ? -32.861 -1.863 14.466 1.00 77.94 83 GLN A C 1
ATOM 638 O O . GLN A 1 83 ? -32.537 -1.842 13.280 1.00 77.94 83 GLN A O 1
ATOM 643 N N . PRO A 1 84 ? -32.654 -2.946 15.216 1.00 81.94 84 PRO A N 1
ATOM 644 C CA . PRO A 1 84 ? -32.099 -4.154 14.645 1.00 81.94 84 PRO A CA 1
ATOM 645 C C . PRO A 1 84 ? -33.142 -4.868 13.785 1.00 81.94 84 PRO A C 1
ATOM 647 O O . PRO A 1 84 ? -34.288 -5.044 14.192 1.00 81.94 84 PRO A O 1
ATOM 650 N N . CYS A 1 85 ? -32.729 -5.370 12.622 1.00 82.56 85 CYS A N 1
ATOM 651 C CA . CYS A 1 85 ? -33.579 -6.218 11.778 1.00 82.56 85 CYS A CA 1
ATOM 652 C C . CYS A 1 85 ? -33.941 -7.549 12.471 1.00 82.56 85 CYS A C 1
ATOM 654 O O . CYS A 1 85 ? -34.899 -8.219 12.089 1.00 82.56 85 CYS A O 1
ATOM 656 N N . SER A 1 86 ? -33.152 -7.967 13.470 1.00 83.19 86 SER A N 1
ATOM 657 C CA . SER A 1 86 ? -33.395 -9.169 14.267 1.00 83.19 86 SER A CA 1
ATOM 658 C C . SER A 1 86 ? -32.766 -9.070 15.655 1.00 83.19 86 SER A C 1
ATOM 660 O O . SER A 1 86 ? -31.560 -8.865 15.777 1.00 83.19 86 SER A O 1
ATOM 662 N N . SER A 1 87 ? -33.556 -9.358 16.691 1.00 78.94 87 SER A N 1
ATOM 663 C CA . SER A 1 87 ? -33.110 -9.443 18.092 1.00 78.94 87 SER A CA 1
ATOM 664 C C . SER A 1 87 ? -32.169 -10.616 18.388 1.00 78.94 87 SER A C 1
ATOM 666 O O . SER A 1 87 ? -31.542 -10.690 19.446 1.00 78.94 87 SER A O 1
ATOM 668 N N . ARG A 1 88 ? -32.055 -11.568 17.450 1.00 86.62 88 ARG A N 1
ATOM 669 C CA . ARG A 1 88 ? -31.135 -12.713 17.549 1.00 86.62 88 ARG A CA 1
ATOM 670 C C . ARG A 1 88 ? -29.741 -12.399 17.016 1.00 86.62 88 ARG A C 1
ATOM 672 O O . ARG A 1 88 ? -28.826 -13.195 17.238 1.00 86.62 88 ARG A O 1
ATOM 679 N N . SER A 1 89 ? -29.575 -11.283 16.310 1.00 87.00 89 SER A N 1
ATOM 680 C CA . SER A 1 89 ? -28.280 -10.875 15.781 1.00 87.00 89 SER A CA 1
ATOM 681 C C . SER A 1 89 ? -27.319 -10.571 16.920 1.00 87.00 89 SER A C 1
ATOM 683 O O . SER A 1 89 ? -27.669 -9.928 17.914 1.00 87.00 89 SER A O 1
ATOM 685 N N . ARG A 1 90 ? -26.085 -11.044 16.767 1.00 89.38 90 ARG A N 1
ATOM 686 C CA . ARG A 1 90 ? -25.010 -10.789 17.720 1.00 89.38 90 ARG A CA 1
ATOM 687 C C . ARG A 1 90 ? -23.898 -10.022 17.038 1.00 89.38 90 ARG A C 1
ATOM 689 O O . ARG A 1 90 ? -23.580 -10.290 15.884 1.00 89.38 90 ARG A O 1
ATOM 696 N N . VAL A 1 91 ? -23.318 -9.090 17.774 1.00 90.25 91 VAL A N 1
ATOM 697 C CA . VAL A 1 91 ? -22.259 -8.202 17.305 1.00 90.25 91 VAL A CA 1
ATOM 698 C C . VAL A 1 91 ? -21.034 -8.367 18.191 1.00 90.25 91 VAL A C 1
ATOM 700 O O . VAL A 1 91 ? -21.133 -8.737 19.365 1.00 90.25 91 VAL A O 1
ATOM 703 N N . CYS A 1 92 ? -19.868 -8.123 17.611 1.00 90.50 92 CYS A N 1
ATOM 704 C CA . CYS A 1 92 ? -18.584 -8.232 18.289 1.00 90.50 92 CYS A CA 1
ATOM 705 C C . CYS A 1 92 ? -17.910 -6.866 18.327 1.00 90.50 92 CYS A C 1
ATOM 707 O O . CYS A 1 92 ? -18.176 -6.009 17.481 1.00 90.50 92 CYS A O 1
ATOM 709 N N . LEU A 1 93 ? -17.004 -6.691 19.286 1.00 90.50 93 LEU A N 1
ATOM 710 C CA . LEU A 1 93 ? -16.090 -5.557 19.270 1.00 90.50 93 LEU A CA 1
ATOM 711 C C . LEU A 1 93 ? -15.220 -5.602 18.009 1.00 90.50 93 LEU A C 1
ATOM 713 O O . LEU A 1 93 ? -14.786 -6.672 17.568 1.00 90.50 93 LEU A O 1
ATOM 717 N N . ALA A 1 94 ? -14.959 -4.430 17.445 1.00 89.81 94 ALA A N 1
ATOM 718 C CA . ALA A 1 94 ? -14.078 -4.249 16.316 1.00 89.81 94 ALA A CA 1
ATOM 719 C C . ALA A 1 94 ? -12.665 -4.692 16.679 1.00 89.81 94 ALA A C 1
ATOM 721 O O . ALA A 1 94 ? -12.078 -4.272 17.676 1.00 89.81 94 ALA A O 1
ATOM 722 N N . GLY A 1 95 ? -12.103 -5.542 15.827 1.00 88.50 95 GLY A N 1
ATOM 723 C CA . GLY A 1 95 ? -10.669 -5.759 15.811 1.00 88.50 95 GLY A CA 1
ATOM 724 C C . GLY A 1 95 ? -9.954 -4.533 15.248 1.00 88.50 95 GLY A C 1
ATOM 725 O O . GLY A 1 95 ? -10.433 -3.901 14.295 1.00 88.50 95 GLY A O 1
ATOM 726 N N . LYS A 1 96 ? -8.776 -4.263 15.811 1.00 91.06 96 LYS A N 1
ATOM 727 C CA . LYS A 1 96 ? -7.779 -3.352 15.245 1.00 91.06 96 LYS A CA 1
ATOM 728 C C . LYS A 1 96 ? -7.389 -3.807 13.839 1.00 91.06 96 LYS A C 1
ATOM 730 O O . LYS A 1 96 ? -7.337 -5.009 13.570 1.00 91.06 96 LYS A O 1
ATOM 735 N N . ILE A 1 97 ? -7.083 -2.856 12.962 1.00 92.44 97 ILE A N 1
ATOM 736 C CA . ILE A 1 97 ? -6.534 -3.162 11.639 1.00 92.44 97 ILE A CA 1
ATOM 737 C C . ILE A 1 97 ? -5.036 -3.399 11.807 1.00 92.44 97 ILE A C 1
ATOM 739 O O . ILE A 1 97 ? -4.268 -2.466 12.008 1.00 92.44 97 ILE A O 1
ATOM 743 N N . THR A 1 98 ? -4.640 -4.667 11.765 1.00 95.00 98 THR A N 1
ATOM 744 C CA . THR A 1 98 ? -3.250 -5.088 11.987 1.00 95.00 98 THR A CA 1
ATOM 745 C C . THR A 1 98 ? -2.537 -5.497 10.704 1.00 95.00 98 THR A C 1
ATOM 747 O O . THR A 1 98 ? -1.320 -5.638 10.712 1.00 95.00 98 THR A O 1
ATOM 750 N N . HIS A 1 99 ? -3.263 -5.675 9.600 1.00 96.69 99 HIS A N 1
ATOM 751 C CA . HIS A 1 99 ? -2.708 -6.106 8.320 1.00 96.69 99 HIS A CA 1
ATOM 752 C C . HIS A 1 99 ? -3.260 -5.224 7.203 1.00 96.69 99 HIS A C 1
ATOM 754 O O . HIS A 1 99 ? -4.474 -5.043 7.101 1.00 96.69 99 HIS A O 1
ATOM 760 N N . LEU A 1 100 ? -2.369 -4.702 6.365 1.00 96.69 100 LEU A N 1
ATOM 761 C CA . LEU A 1 100 ? -2.694 -3.950 5.160 1.00 96.69 100 LEU A CA 1
ATOM 762 C C . LEU A 1 100 ? -1.950 -4.586 3.989 1.00 96.69 100 LEU A C 1
ATOM 764 O O . LEU A 1 100 ? -0.725 -4.669 4.012 1.00 96.69 100 LEU A O 1
ATOM 768 N N . THR A 1 101 ? -2.685 -4.972 2.950 1.00 97.06 101 THR A N 1
ATOM 769 C CA . THR A 1 101 ? -2.102 -5.344 1.660 1.00 97.06 101 THR A CA 1
ATOM 770 C C . THR A 1 101 ? -2.420 -4.257 0.648 1.00 97.06 101 THR A C 1
ATOM 772 O O . THR A 1 101 ? -3.585 -3.966 0.379 1.00 97.06 101 THR A O 1
ATOM 775 N N . ILE A 1 102 ? -1.381 -3.678 0.059 1.00 95.56 102 ILE A N 1
ATOM 776 C CA . ILE A 1 102 ? -1.483 -2.749 -1.059 1.00 95.56 102 ILE A CA 1
ATOM 777 C C . ILE A 1 102 ? -1.093 -3.501 -2.325 1.00 95.56 102 ILE A C 1
ATOM 779 O O . ILE A 1 102 ? 0.012 -4.031 -2.428 1.00 95.56 102 ILE A O 1
ATOM 783 N N . ARG A 1 103 ? -1.990 -3.523 -3.312 1.00 95.75 103 ARG A N 1
ATOM 784 C CA . ARG A 1 103 ? -1.742 -4.160 -4.605 1.00 95.75 103 ARG A CA 1
ATOM 785 C C . ARG A 1 103 ? -1.678 -3.118 -5.709 1.00 95.75 103 ARG A C 1
ATOM 787 O O . ARG A 1 103 ? -2.655 -2.406 -5.922 1.00 95.75 103 ARG A O 1
ATOM 794 N N . LEU A 1 104 ? -0.553 -3.073 -6.418 1.00 95.44 104 LEU A N 1
ATOM 795 C CA . LEU A 1 104 ? -0.417 -2.332 -7.669 1.00 95.44 104 LEU A CA 1
ATOM 796 C C . LEU A 1 104 ? -0.405 -3.332 -8.816 1.00 95.44 104 LEU A C 1
ATOM 798 O O . LEU A 1 104 ? 0.542 -4.105 -8.947 1.00 95.44 104 LEU A O 1
ATOM 802 N N . ALA A 1 105 ? -1.465 -3.328 -9.621 1.00 95.81 105 ALA A N 1
ATOM 803 C CA . ALA A 1 105 ? -1.528 -4.103 -10.852 1.00 95.81 105 ALA A CA 1
ATOM 804 C C . ALA A 1 105 ? -0.610 -3.499 -11.926 1.00 95.81 105 ALA A C 1
ATOM 806 O O . ALA A 1 105 ? -0.240 -2.323 -11.857 1.00 95.81 105 ALA A O 1
ATOM 807 N N . ALA A 1 106 ? -0.332 -4.252 -12.993 1.00 95.75 106 ALA A N 1
ATOM 808 C CA . ALA A 1 106 ? 0.537 -3.787 -14.079 1.00 95.75 106 ALA A CA 1
ATOM 809 C C . ALA A 1 106 ? 0.114 -2.440 -14.694 1.00 95.75 106 ALA A C 1
ATOM 811 O O . ALA A 1 106 ? 0.958 -1.681 -15.160 1.00 95.75 106 ALA A O 1
ATOM 812 N N . ARG A 1 107 ? -1.184 -2.116 -14.661 1.00 94.62 107 ARG A N 1
ATOM 813 C CA . ARG A 1 107 ? -1.756 -0.868 -15.201 1.00 94.62 107 ARG A CA 1
ATOM 814 C C . ARG A 1 107 ? -1.930 0.251 -14.169 1.00 94.62 107 ARG A C 1
ATOM 816 O O . ARG A 1 107 ? -2.362 1.339 -14.537 1.00 94.62 107 ARG A O 1
ATOM 823 N N . ASP A 1 108 ? -1.618 0.001 -12.899 1.00 92.81 108 ASP A N 1
ATOM 824 C CA . ASP A 1 108 ? -1.707 1.017 -11.843 1.00 92.81 108 ASP A CA 1
ATOM 825 C C . ASP A 1 108 ? -0.475 1.938 -11.804 1.00 92.81 108 ASP A C 1
ATOM 827 O O . ASP A 1 108 ? -0.541 3.036 -11.249 1.00 92.81 108 ASP A O 1
ATOM 831 N N . TRP A 1 109 ? 0.645 1.525 -12.407 1.00 92.62 109 TRP A N 1
ATOM 832 C CA . TRP A 1 109 ? 1.871 2.324 -12.478 1.00 92.62 109 TRP A CA 1
ATOM 833 C C . TRP A 1 109 ? 1.720 3.505 -13.418 1.00 92.62 109 TRP A C 1
ATOM 835 O O . TRP A 1 109 ? 1.385 3.315 -14.572 1.00 92.62 109 TRP A O 1
ATOM 845 N N . TRP A 1 110 ? 2.103 4.716 -13.028 1.00 89.44 110 TRP A N 1
ATOM 846 C CA . TRP A 1 110 ? 2.017 5.868 -13.938 1.00 89.44 110 TRP A CA 1
ATOM 847 C C . TRP A 1 110 ? 2.753 5.712 -15.269 1.00 89.44 110 TRP A C 1
ATOM 849 O O . TRP A 1 110 ? 2.334 6.293 -16.265 1.00 89.44 110 TRP A O 1
ATOM 859 N N . THR A 1 111 ? 3.832 4.938 -15.267 1.00 93.56 111 THR A N 1
ATOM 860 C CA . THR A 1 111 ? 4.697 4.684 -16.420 1.00 93.56 111 THR A CA 1
ATOM 861 C C . THR A 1 111 ? 4.418 3.328 -17.071 1.00 93.56 111 THR A C 1
ATOM 863 O O . THR A 1 111 ? 5.265 2.778 -17.780 1.00 93.56 111 THR A O 1
ATOM 866 N N . TRP A 1 112 ? 3.230 2.754 -16.827 1.00 95.44 112 TRP A N 1
ATOM 867 C CA . TRP A 1 112 ? 2.865 1.432 -17.336 1.00 95.44 112 TRP A CA 1
ATOM 868 C C . TRP A 1 112 ? 2.868 1.363 -18.866 1.00 95.44 112 TRP A C 1
ATOM 870 O O . TRP A 1 112 ? 3.177 0.314 -19.420 1.00 95.44 112 TRP A O 1
ATOM 880 N N . THR A 1 113 ? 2.560 2.468 -19.553 1.00 96.75 113 THR A N 1
ATOM 881 C CA . THR A 1 113 ? 2.566 2.549 -21.023 1.00 96.75 113 THR A CA 1
ATOM 882 C C . THR A 1 113 ? 3.926 2.866 -21.627 1.00 96.75 113 THR A C 1
ATOM 884 O O . THR A 1 113 ? 4.114 2.648 -22.827 1.00 96.75 113 THR A O 1
ATOM 887 N N . ASP A 1 114 ? 4.837 3.415 -20.826 1.00 96.94 114 ASP A N 1
ATOM 888 C CA . ASP A 1 114 ? 6.102 3.966 -21.303 1.00 96.94 114 ASP A CA 1
ATOM 889 C C . ASP A 1 114 ? 7.046 2.860 -21.761 1.00 96.94 114 ASP A C 1
ATOM 891 O O . ASP A 1 114 ? 6.945 1.719 -21.303 1.00 96.94 114 ASP A O 1
ATOM 895 N N . ASP A 1 115 ? 7.980 3.195 -22.647 1.00 96.56 115 ASP A N 1
ATOM 896 C CA . ASP A 1 115 ? 8.904 2.223 -23.225 1.00 96.56 115 ASP A CA 1
ATOM 897 C C . ASP A 1 115 ? 9.683 1.472 -22.119 1.00 96.56 115 ASP A C 1
ATOM 899 O O . ASP A 1 115 ? 10.361 2.109 -21.305 1.00 96.56 115 ASP A O 1
ATOM 903 N N . PRO A 1 116 ? 9.590 0.128 -22.037 1.00 97.12 116 PRO A N 1
ATOM 904 C CA . PRO A 1 116 ? 10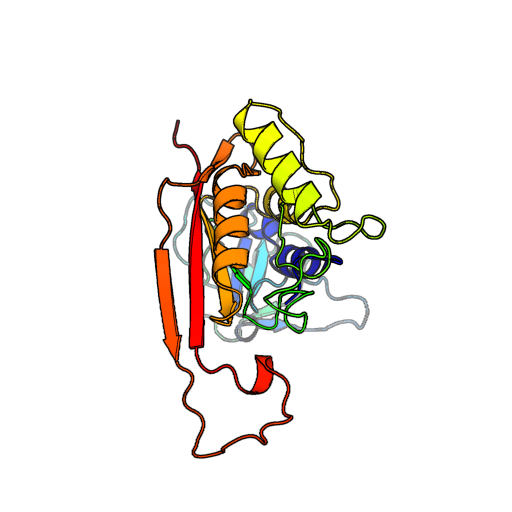.358 -0.665 -21.076 1.00 97.12 116 PRO A CA 1
ATOM 905 C C . PRO A 1 116 ? 11.879 -0.487 -21.215 1.00 97.12 116 PRO A C 1
ATOM 907 O O . PRO A 1 116 ? 12.601 -0.670 -20.232 1.00 97.12 116 PRO A O 1
ATOM 910 N N . ALA A 1 117 ? 12.365 -0.099 -22.398 1.00 96.62 117 ALA A N 1
ATOM 911 C CA . ALA A 1 117 ? 13.777 0.150 -22.675 1.00 96.62 117 ALA A CA 1
ATOM 912 C C . ALA A 1 117 ? 14.199 1.619 -22.472 1.00 96.62 117 ALA A C 1
ATOM 914 O O . ALA A 1 117 ? 15.354 1.964 -22.731 1.00 96.62 117 ALA A O 1
ATOM 915 N N . SER A 1 118 ? 13.296 2.493 -22.012 1.00 96.88 118 SER A N 1
ATOM 916 C CA . SER A 1 118 ? 13.599 3.916 -21.856 1.00 96.88 118 SER A CA 1
ATOM 917 C C . SER A 1 118 ? 14.724 4.171 -20.849 1.00 96.88 118 SER A C 1
ATOM 919 O O . SER A 1 118 ? 14.740 3.660 -19.724 1.00 96.88 118 SER A O 1
ATOM 921 N N . THR A 1 119 ? 15.660 5.037 -21.233 1.00 95.56 119 THR A N 1
ATOM 922 C CA . THR A 1 119 ? 16.698 5.559 -20.333 1.00 95.56 119 THR A CA 1
ATOM 923 C C . THR A 1 119 ? 16.235 6.794 -19.562 1.00 95.56 119 THR A C 1
ATOM 925 O O . THR A 1 119 ? 16.952 7.256 -18.677 1.00 95.56 119 THR A O 1
ATOM 928 N N . ASP A 1 120 ? 15.061 7.347 -19.885 1.00 96.88 120 ASP A N 1
ATOM 929 C CA . ASP A 1 120 ? 14.490 8.481 -19.165 1.00 96.88 120 ASP A CA 1
ATOM 930 C C . ASP A 1 120 ? 14.034 8.026 -17.762 1.00 96.88 120 ASP A C 1
ATOM 932 O O . ASP A 1 120 ? 13.139 7.181 -17.633 1.00 96.88 120 ASP A O 1
ATOM 936 N N . PRO A 1 121 ? 14.609 8.574 -16.675 1.00 95.00 121 PRO A N 1
ATOM 937 C CA . PRO A 1 121 ? 14.265 8.162 -15.319 1.00 95.00 121 PRO A CA 1
ATOM 938 C C . PRO A 1 121 ? 12.805 8.460 -14.940 1.00 95.00 121 PRO A C 1
ATOM 940 O O . PRO A 1 121 ? 12.317 7.870 -13.968 1.00 95.00 121 PRO A O 1
ATOM 943 N N . HIS A 1 122 ? 12.102 9.328 -15.677 1.00 94.06 122 HIS A N 1
ATOM 944 C CA . HIS A 1 122 ? 10.679 9.619 -15.488 1.00 94.06 122 HIS A CA 1
ATOM 945 C C . HIS A 1 122 ? 9.740 8.666 -16.242 1.00 94.06 122 HIS A C 1
ATOM 947 O O . HIS A 1 122 ? 8.544 8.672 -15.941 1.00 94.06 122 HIS A O 1
ATOM 953 N N . GLN A 1 123 ? 10.262 7.824 -17.139 1.00 95.38 123 GLN A N 1
ATOM 954 C CA . GLN A 1 123 ? 9.512 6.805 -17.897 1.00 95.38 123 GLN A CA 1
ATOM 955 C C . GLN A 1 123 ? 9.644 5.390 -17.310 1.00 95.38 123 GLN A C 1
ATOM 957 O O . GLN A 1 123 ? 9.010 4.435 -17.759 1.00 95.38 123 GLN A O 1
ATOM 962 N N . ASN A 1 124 ? 10.461 5.246 -16.269 1.00 96.75 124 ASN A N 1
ATOM 963 C CA . ASN A 1 124 ? 10.698 3.976 -15.598 1.00 96.75 124 ASN A CA 1
ATOM 964 C C . ASN A 1 124 ? 9.791 3.798 -14.371 1.00 96.75 124 ASN A C 1
ATOM 966 O O . ASN A 1 124 ? 9.298 4.778 -13.790 1.00 96.75 124 ASN A O 1
ATOM 970 N N . LEU A 1 125 ? 9.533 2.537 -14.002 1.00 96.25 125 LEU A N 1
ATOM 971 C CA . LEU A 1 125 ? 8.812 2.198 -12.774 1.00 96.25 125 LEU A CA 1
ATOM 972 C C . LEU A 1 125 ? 9.537 2.788 -11.565 1.00 96.25 125 LEU A C 1
ATOM 974 O O . LEU A 1 125 ? 10.757 2.676 -11.436 1.00 96.25 125 LEU A O 1
ATOM 978 N N . ARG A 1 126 ? 8.765 3.402 -10.674 1.00 94.94 126 ARG A N 1
ATOM 979 C CA . ARG A 1 126 ? 9.261 3.996 -9.437 1.00 94.94 126 ARG A CA 1
ATOM 980 C C . ARG A 1 126 ? 8.153 4.052 -8.403 1.00 94.94 126 ARG A C 1
ATOM 982 O O . ARG A 1 126 ? 6.994 4.278 -8.744 1.00 94.94 126 ARG A O 1
ATOM 989 N N . LEU A 1 127 ? 8.539 3.854 -7.156 1.00 94.75 127 LEU A N 1
ATOM 990 C CA . LEU A 1 127 ? 7.688 3.980 -5.986 1.00 94.75 127 LEU A CA 1
ATOM 991 C C . LEU A 1 127 ? 8.603 4.254 -4.798 1.00 94.75 127 LEU A C 1
ATOM 993 O O . LEU A 1 127 ? 9.647 3.625 -4.686 1.00 94.75 127 LEU A O 1
ATOM 997 N N . ASP A 1 128 ? 8.227 5.177 -3.925 1.00 94.44 128 ASP A N 1
ATOM 998 C CA . ASP A 1 128 ? 8.925 5.415 -2.663 1.00 94.44 128 ASP A CA 1
ATOM 999 C C . ASP A 1 128 ? 7.928 5.981 -1.642 1.00 94.44 128 ASP A C 1
ATOM 1001 O O . ASP A 1 128 ? 7.075 6.777 -2.044 1.00 94.44 128 ASP A O 1
ATOM 1005 N N . PRO A 1 129 ? 7.977 5.603 -0.350 1.00 93.31 129 PRO A N 1
ATOM 1006 C CA . PRO A 1 129 ? 7.079 6.115 0.686 1.00 93.31 129 PRO A CA 1
ATOM 1007 C C . PRO A 1 129 ? 7.158 7.625 0.895 1.00 93.31 129 PRO A C 1
ATOM 1009 O O . PRO A 1 129 ? 6.237 8.173 1.495 1.00 93.31 129 PRO A O 1
ATOM 1012 N N . THR A 1 130 ? 8.202 8.299 0.399 1.00 90.69 130 THR A N 1
ATOM 1013 C CA . THR A 1 130 ? 8.319 9.766 0.406 1.00 90.69 130 THR A CA 1
ATOM 1014 C C . THR A 1 130 ? 7.736 10.423 -0.849 1.00 90.69 130 THR A C 1
ATOM 1016 O O . THR A 1 130 ? 7.895 11.630 -1.039 1.00 90.69 130 THR A O 1
ATOM 1019 N N . PHE A 1 131 ? 7.120 9.654 -1.749 1.00 89.19 131 PHE A N 1
ATOM 1020 C CA . PHE A 1 131 ? 6.377 10.190 -2.888 1.00 89.19 131 PHE A CA 1
ATOM 1021 C C . PHE A 1 131 ? 4.907 10.418 -2.509 1.00 89.19 131 PHE A C 1
ATOM 1023 O O . PHE A 1 131 ? 4.365 9.791 -1.596 1.00 89.19 131 PHE A O 1
ATOM 1030 N N . GLY A 1 132 ? 4.256 11.336 -3.221 1.00 75.12 132 GLY A N 1
ATOM 1031 C CA . GLY A 1 132 ? 2.913 11.819 -2.900 1.00 75.12 132 GLY A CA 1
ATOM 1032 C C . GLY A 1 132 ? 2.962 13.156 -2.159 1.00 75.12 132 GLY A C 1
ATOM 1033 O O . GLY A 1 132 ? 3.617 13.284 -1.131 1.00 75.12 132 GLY A O 1
ATOM 1034 N N . ALA A 1 133 ? 2.353 14.168 -2.773 1.00 62.31 133 ALA A N 1
ATOM 1035 C CA . ALA A 1 133 ? 2.027 15.498 -2.255 1.00 62.31 133 ALA A CA 1
ATOM 1036 C C . ALA A 1 133 ? 1.451 16.301 -3.431 1.00 62.31 133 ALA A C 1
ATOM 1038 O O . ALA A 1 133 ? 1.967 16.139 -4.540 1.00 62.31 133 ALA A O 1
ATOM 1039 N N . PRO A 1 134 ? 0.452 17.184 -3.246 1.00 53.81 134 PRO A N 1
ATOM 1040 C CA . PRO A 1 134 ? -0.237 17.864 -4.348 1.00 53.81 134 PRO A CA 1
ATOM 1041 C C . PRO A 1 134 ? 0.685 18.686 -5.269 1.00 53.81 134 PRO A C 1
ATOM 1043 O O . PRO A 1 134 ? 0.279 19.020 -6.379 1.00 53.81 134 PRO A O 1
ATOM 1046 N N . PHE A 1 135 ? 1.926 18.973 -4.849 1.00 52.59 135 PHE A N 1
ATOM 1047 C CA . PHE A 1 135 ? 2.885 19.788 -5.603 1.00 52.59 135 PHE A CA 1
ATOM 1048 C C . PHE A 1 135 ? 4.281 19.167 -5.792 1.00 52.59 135 PHE A C 1
ATOM 1050 O O . PHE A 1 135 ? 5.120 19.788 -6.445 1.00 52.59 135 PHE A O 1
ATOM 1057 N N . ARG A 1 136 ? 4.564 17.963 -5.263 1.00 54.97 136 ARG A N 1
ATOM 1058 C CA . ARG A 1 136 ? 5.827 17.258 -5.563 1.00 54.97 136 ARG A CA 1
ATOM 1059 C C . ARG A 1 136 ? 5.611 16.240 -6.674 1.00 54.97 136 ARG A C 1
ATOM 1061 O O . ARG A 1 136 ? 4.601 15.543 -6.710 1.00 54.97 136 ARG A O 1
ATOM 1068 N N . SER A 1 137 ? 6.577 16.202 -7.593 1.00 67.31 137 SER A N 1
ATOM 1069 C CA . SER A 1 137 ? 6.638 15.267 -8.713 1.00 67.31 137 SER A CA 1
ATOM 1070 C C . SER A 1 137 ? 6.466 13.830 -8.213 1.00 67.31 137 SER A C 1
ATOM 1072 O O . SER A 1 137 ? 6.781 13.514 -7.067 1.00 67.31 137 SER A O 1
ATOM 1074 N N . ARG A 1 138 ? 6.026 12.932 -9.099 1.00 80.00 138 ARG A N 1
ATOM 1075 C CA . ARG A 1 138 ? 5.965 11.465 -8.912 1.00 80.00 138 ARG A CA 1
ATOM 1076 C C . ARG A 1 138 ? 7.345 10.826 -8.645 1.00 80.00 138 ARG A C 1
ATOM 1078 O O . ARG A 1 138 ? 7.567 9.664 -8.969 1.00 80.00 138 ARG A O 1
ATOM 1085 N N . GLY A 1 139 ? 8.315 11.628 -8.221 1.00 87.62 139 GLY A N 1
ATOM 1086 C CA . GLY A 1 139 ? 9.734 11.382 -8.288 1.00 87.62 139 GLY A CA 1
ATOM 1087 C C . GLY A 1 139 ? 10.211 11.039 -9.697 1.00 87.62 139 GLY A C 1
ATOM 1088 O O . GLY A 1 139 ? 9.511 11.159 -10.714 1.00 87.62 139 GLY A O 1
ATOM 1089 N N . SER A 1 140 ? 11.424 10.529 -9.714 1.00 93.31 140 SER A N 1
ATOM 1090 C CA . SER A 1 140 ? 12.117 9.887 -10.813 1.00 93.31 140 SER A CA 1
ATOM 1091 C C . SER A 1 140 ? 12.766 8.617 -10.273 1.00 93.31 140 SER A C 1
ATOM 1093 O O . SER A 1 140 ? 12.951 8.445 -9.065 1.00 93.31 140 SER A O 1
ATOM 1095 N N . THR A 1 141 ? 13.142 7.712 -11.169 1.00 95.69 141 THR A N 1
ATOM 1096 C CA . THR A 1 141 ? 13.899 6.516 -10.771 1.00 95.69 141 THR A CA 1
ATOM 1097 C C . THR A 1 141 ? 15.234 6.899 -10.121 1.00 95.69 141 THR A C 1
ATOM 1099 O O . THR A 1 141 ? 15.669 6.238 -9.185 1.00 95.69 141 THR A O 1
ATOM 1102 N N . GLY A 1 142 ? 15.857 7.999 -10.564 1.00 96.62 142 GLY A N 1
ATOM 1103 C CA . GLY A 1 142 ? 17.084 8.526 -9.964 1.00 96.62 142 GLY A CA 1
ATOM 1104 C C . GLY A 1 142 ? 16.887 8.964 -8.512 1.00 96.62 142 GLY A C 1
ATOM 1105 O O . GLY A 1 142 ? 17.648 8.547 -7.644 1.00 96.62 142 GLY A O 1
ATOM 1106 N N . GLU A 1 143 ? 15.831 9.728 -8.226 1.00 95.19 143 GLU A N 1
ATOM 1107 C CA . GLU A 1 143 ? 15.497 10.135 -6.852 1.00 95.19 143 GLU A CA 1
ATOM 1108 C C . GLU A 1 143 ? 15.218 8.923 -5.956 1.00 95.19 143 GLU A C 1
ATOM 1110 O O . GLU A 1 143 ? 15.775 8.838 -4.867 1.00 95.19 143 GLU A O 1
ATOM 1115 N N . MET A 1 144 ? 14.440 7.942 -6.426 1.00 95.94 144 MET A N 1
ATOM 1116 C CA . MET A 1 144 ? 14.175 6.700 -5.680 1.00 95.94 144 MET A CA 1
ATOM 1117 C C . MET A 1 144 ? 15.471 5.950 -5.313 1.00 95.94 144 MET A C 1
ATOM 1119 O O . MET A 1 144 ? 15.602 5.428 -4.205 1.00 95.94 144 MET A O 1
ATOM 1123 N N . LEU A 1 145 ? 16.444 5.898 -6.230 1.00 97.62 145 LEU A N 1
ATOM 1124 C CA . LEU A 1 145 ? 17.743 5.260 -5.991 1.00 97.62 145 LEU A CA 1
ATOM 1125 C C . LEU A 1 145 ? 18.594 6.037 -4.977 1.00 97.62 145 LEU A C 1
ATOM 1127 O O . LEU A 1 145 ? 19.229 5.415 -4.124 1.00 97.62 145 LEU A O 1
ATOM 1131 N N . ILE A 1 146 ? 18.585 7.373 -5.040 1.00 96.88 146 ILE A N 1
ATOM 1132 C CA . ILE A 1 146 ? 19.282 8.241 -4.078 1.00 96.88 146 ILE A CA 1
ATOM 1133 C C . ILE A 1 146 ? 18.698 8.044 -2.676 1.00 96.88 146 ILE A C 1
ATOM 1135 O O . ILE A 1 146 ? 19.439 7.722 -1.752 1.00 96.88 146 ILE A O 1
ATOM 1139 N N . LEU A 1 147 ? 17.370 8.117 -2.533 1.00 95.88 147 LEU A N 1
ATOM 1140 C CA . LEU A 1 147 ? 16.685 7.925 -1.250 1.00 95.88 147 LEU A CA 1
ATOM 1141 C C . LEU A 1 147 ? 16.992 6.546 -0.645 1.00 95.88 147 LEU A C 1
ATOM 1143 O O . LEU A 1 147 ? 17.235 6.423 0.555 1.00 95.88 147 LEU A O 1
ATOM 1147 N N . ALA A 1 148 ? 17.021 5.493 -1.466 1.00 97.31 148 ALA A N 1
ATOM 1148 C CA . ALA A 1 148 ? 17.412 4.162 -1.007 1.00 97.31 148 ALA A CA 1
ATOM 1149 C C . ALA A 1 148 ? 18.885 4.099 -0.567 1.00 97.31 148 ALA A C 1
ATOM 1151 O O . ALA A 1 148 ? 19.196 3.459 0.437 1.00 97.31 148 ALA A O 1
ATOM 1152 N N . SER A 1 149 ? 19.795 4.764 -1.286 1.00 97.81 149 SER A N 1
ATOM 1153 C CA . SER A 1 149 ? 21.209 4.864 -0.900 1.00 97.81 149 SER A CA 1
ATOM 1154 C C . SER A 1 149 ? 21.379 5.567 0.448 1.00 97.81 149 SER A C 1
ATOM 1156 O O . SER A 1 149 ? 22.077 5.055 1.324 1.00 97.81 149 SER A O 1
ATOM 1158 N N . ASP A 1 150 ? 20.684 6.685 0.647 1.00 96.81 150 ASP A N 1
ATOM 1159 C CA . ASP A 1 150 ? 20.708 7.457 1.889 1.00 96.81 150 ASP A CA 1
ATOM 1160 C C . ASP A 1 150 ? 20.219 6.619 3.083 1.00 96.81 150 ASP A C 1
ATOM 1162 O O . ASP A 1 150 ? 20.866 6.568 4.133 1.00 96.81 150 ASP A O 1
ATOM 1166 N N . ARG A 1 151 ? 19.129 5.859 2.912 1.00 96.31 151 ARG A N 1
ATOM 1167 C CA . ARG A 1 151 ? 18.631 4.946 3.957 1.00 96.31 151 ARG A CA 1
ATOM 1168 C C . ARG A 1 151 ? 19.628 3.838 4.300 1.00 96.31 151 ARG A C 1
ATOM 1170 O O . ARG A 1 151 ? 19.762 3.491 5.474 1.00 96.31 151 ARG A O 1
ATOM 1177 N N . ARG A 1 152 ? 20.356 3.296 3.313 1.00 96.12 152 ARG A N 1
ATOM 1178 C CA . ARG A 1 152 ? 21.372 2.242 3.534 1.00 96.12 152 ARG A CA 1
ATOM 1179 C C . ARG A 1 152 ? 22.545 2.726 4.383 1.00 96.12 152 ARG A C 1
ATOM 1181 O O . ARG A 1 152 ? 23.093 1.933 5.141 1.00 96.12 152 ARG A O 1
ATOM 1188 N N . VAL A 1 153 ? 22.904 4.007 4.295 1.00 96.62 153 VAL A N 1
ATOM 1189 C CA . VAL A 1 153 ? 23.939 4.613 5.154 1.00 96.62 153 VAL A CA 1
ATOM 1190 C C . VAL A 1 153 ? 23.388 5.125 6.492 1.00 96.62 153 VAL A C 1
ATOM 1192 O O . VAL A 1 153 ? 24.117 5.735 7.268 1.00 96.62 153 VAL A O 1
ATOM 1195 N N . GLY A 1 154 ? 22.113 4.854 6.790 1.00 93.19 154 GLY A N 1
ATOM 1196 C CA . GLY A 1 154 ? 21.482 5.172 8.070 1.00 93.19 154 GLY A CA 1
ATOM 1197 C C . GLY A 1 154 ? 20.854 6.564 8.155 1.00 93.19 154 GLY A C 1
ATOM 1198 O O . GLY A 1 154 ? 20.462 6.968 9.250 1.00 93.19 154 GLY A O 1
ATOM 1199 N N . LEU A 1 155 ? 20.723 7.298 7.044 1.00 92.50 155 LEU A N 1
ATOM 1200 C CA . LEU A 1 155 ? 20.016 8.579 7.054 1.00 92.50 155 LEU A CA 1
ATOM 1201 C C . LEU A 1 155 ? 18.512 8.352 7.234 1.00 92.50 155 LEU A C 1
ATOM 1203 O O . LEU A 1 155 ? 17.873 7.631 6.464 1.00 92.50 155 LEU A O 1
ATOM 1207 N N . ASN A 1 156 ? 17.936 8.999 8.249 1.00 84.69 156 ASN A N 1
ATOM 1208 C CA . ASN A 1 156 ? 16.492 9.058 8.425 1.00 84.69 156 ASN A CA 1
ATOM 1209 C C . ASN A 1 156 ? 15.943 10.246 7.631 1.00 84.69 156 ASN A C 1
ATOM 1211 O O . ASN A 1 156 ? 16.147 11.400 8.002 1.00 84.69 156 ASN A O 1
ATOM 1215 N N . LEU A 1 157 ? 15.264 9.948 6.527 1.00 82.94 157 LEU A N 1
ATOM 1216 C CA . LEU A 1 157 ? 14.742 10.958 5.607 1.00 82.94 157 LEU A CA 1
ATOM 1217 C C . LEU A 1 157 ? 13.396 11.543 6.059 1.00 82.94 157 LEU A C 1
ATOM 1219 O O . LEU A 1 157 ? 12.947 12.532 5.482 1.00 82.94 157 LEU A O 1
ATOM 1223 N N . GLY A 1 158 ? 12.774 10.963 7.094 1.00 78.19 158 GLY A N 1
ATOM 1224 C CA . GLY A 1 158 ? 11.413 11.289 7.512 1.00 78.19 158 GLY A CA 1
ATOM 1225 C C . GLY A 1 158 ? 10.379 11.036 6.408 1.00 78.19 158 GLY A C 1
ATOM 1226 O O . GLY A 1 158 ? 10.698 10.893 5.228 1.00 78.19 158 GLY A O 1
ATOM 1227 N N . LEU A 1 159 ? 9.105 10.980 6.782 1.00 82.19 159 LEU A N 1
ATOM 1228 C CA . LEU A 1 159 ? 8.007 10.995 5.818 1.00 82.19 159 LEU A CA 1
ATOM 1229 C C . LEU A 1 159 ? 7.286 12.342 5.946 1.00 82.19 159 LEU A C 1
ATOM 1231 O O . LEU A 1 159 ? 6.972 12.783 7.051 1.00 82.19 159 LEU A O 1
ATOM 1235 N N . ASN A 1 160 ? 7.059 13.034 4.827 1.00 83.06 160 ASN A N 1
ATOM 1236 C CA . ASN A 1 160 ? 6.250 14.256 4.822 1.00 83.06 160 ASN A CA 1
ATOM 1237 C C . ASN A 1 160 ? 4.768 13.870 4.990 1.00 83.06 160 ASN A C 1
ATOM 1239 O O . ASN A 1 160 ? 4.344 12.836 4.479 1.00 83.06 160 ASN A O 1
ATOM 1243 N N . VAL A 1 161 ? 3.978 14.692 5.687 1.00 80.94 161 VAL A N 1
ATOM 1244 C CA . VAL A 1 161 ? 2.544 14.478 5.971 1.00 80.94 161 VAL A CA 1
ATOM 1245 C C . VAL A 1 161 ? 1.693 14.159 4.739 1.00 80.94 161 VAL A C 1
ATOM 1247 O O . VAL A 1 161 ? 0.642 13.537 4.866 1.00 80.94 161 VAL A O 1
ATOM 1250 N N . GLU A 1 162 ? 2.150 14.552 3.553 1.00 83.62 162 GLU A N 1
ATOM 1251 C CA . GLU A 1 162 ? 1.434 14.362 2.290 1.00 83.62 162 GLU A CA 1
ATOM 1252 C C . GLU A 1 162 ? 1.843 13.098 1.511 1.00 83.62 162 GLU A C 1
ATOM 1254 O O . GLU A 1 162 ? 1.221 12.779 0.496 1.00 83.62 162 GLU A O 1
ATOM 1259 N N . CYS A 1 163 ? 2.874 12.379 1.963 1.00 88.38 163 CYS A N 1
ATOM 1260 C CA . CYS A 1 163 ? 3.353 11.179 1.287 1.00 88.38 163 CYS A CA 1
ATOM 1261 C C . CYS A 1 163 ? 2.515 9.955 1.643 1.00 88.38 163 CYS A C 1
ATOM 1263 O O . CYS A 1 163 ? 2.039 9.812 2.773 1.00 88.38 163 CYS A O 1
ATOM 1265 N N . TRP A 1 164 ? 2.394 9.019 0.698 1.00 91.19 164 TRP A N 1
ATOM 1266 C CA . TRP A 1 164 ? 1.560 7.833 0.908 1.00 91.19 164 TRP A CA 1
ATOM 1267 C C . TRP A 1 164 ? 2.063 6.979 2.080 1.00 91.19 164 TRP A C 1
ATOM 1269 O O . TRP A 1 164 ? 1.249 6.403 2.803 1.00 91.19 164 TRP A O 1
ATOM 1279 N N . GLY A 1 165 ? 3.381 6.951 2.322 1.00 92.50 165 GLY A N 1
ATOM 1280 C CA . GLY A 1 165 ? 3.957 6.263 3.475 1.00 92.50 165 GLY A CA 1
ATOM 1281 C C . GLY A 1 165 ? 3.449 6.829 4.802 1.00 92.50 165 GLY A C 1
ATOM 1282 O O . GLY A 1 165 ? 3.151 6.061 5.713 1.00 92.50 165 GLY A O 1
ATOM 1283 N N . THR A 1 166 ? 3.272 8.153 4.890 1.00 90.94 166 THR A N 1
ATOM 1284 C CA . THR A 1 166 ? 2.713 8.803 6.084 1.00 90.94 166 THR A CA 1
ATOM 1285 C C . THR A 1 166 ? 1.245 8.474 6.271 1.00 90.94 166 THR A C 1
ATOM 1287 O O . THR A 1 166 ? 0.799 8.314 7.397 1.00 90.94 166 THR A O 1
ATOM 1290 N N . HIS A 1 167 ? 0.475 8.355 5.189 1.00 91.06 167 HIS A N 1
ATOM 1291 C CA . HIS A 1 167 ? -0.939 7.990 5.292 1.00 91.06 167 HIS A CA 1
ATOM 1292 C C . HIS A 1 167 ? -1.117 6.594 5.891 1.00 91.06 167 HIS A C 1
ATOM 1294 O O . HIS A 1 167 ? -1.995 6.397 6.725 1.00 91.06 167 HIS A O 1
ATOM 1300 N N . VAL A 1 168 ? -0.252 5.643 5.524 1.00 92.38 168 VAL A N 1
ATOM 1301 C CA . VAL A 1 168 ? -0.252 4.307 6.134 1.00 92.38 168 VAL A CA 1
ATOM 1302 C C . VAL A 1 168 ? 0.059 4.395 7.629 1.00 92.38 168 VAL A C 1
ATOM 1304 O O . VAL A 1 168 ? -0.667 3.817 8.434 1.00 92.38 168 VAL A O 1
ATOM 1307 N N . THR A 1 169 ? 1.107 5.126 8.015 1.00 91.06 169 THR A N 1
ATOM 1308 C CA . THR A 1 169 ? 1.543 5.179 9.418 1.00 91.06 169 THR A CA 1
ATOM 1309 C C . THR A 1 169 ? 0.626 5.991 10.325 1.00 91.06 169 THR A C 1
ATOM 1311 O O . THR A 1 169 ? 0.457 5.632 11.489 1.00 91.06 169 THR A O 1
ATOM 1314 N N . SER A 1 170 ? 0.030 7.075 9.820 1.00 91.19 170 SER A N 1
ATOM 1315 C CA . SER A 1 170 ? -0.814 7.967 10.616 1.00 91.19 170 SER A CA 1
ATOM 1316 C C . SER A 1 170 ? -2.238 7.448 10.782 1.00 91.19 170 SER A C 1
ATOM 1318 O O . SER A 1 170 ? -2.826 7.640 11.845 1.00 91.19 170 SER A O 1
ATOM 1320 N N . LEU A 1 171 ? -2.788 6.779 9.763 1.00 92.62 171 LEU A N 1
ATOM 1321 C CA . LEU A 1 171 ? -4.168 6.296 9.787 1.00 92.62 171 LEU A CA 1
ATOM 1322 C C . LEU A 1 171 ? -4.285 4.883 10.364 1.00 92.62 171 LEU A C 1
ATOM 1324 O O . LEU A 1 171 ? -5.349 4.537 10.864 1.00 92.62 171 LEU A O 1
ATOM 1328 N N . LEU A 1 172 ? -3.221 4.071 10.348 1.00 93.94 172 LEU A N 1
ATOM 1329 C CA . LEU A 1 172 ? -3.237 2.694 10.858 1.00 93.94 172 LEU A CA 1
ATOM 1330 C C . LEU A 1 172 ? -2.224 2.494 12.005 1.00 93.94 172 LEU A C 1
ATOM 1332 O O . LEU A 1 172 ? -1.227 1.791 11.836 1.00 93.94 172 LEU A O 1
ATOM 1336 N N . PRO A 1 173 ? -2.467 3.055 13.205 1.00 90.69 173 PRO A N 1
ATOM 1337 C CA . PRO A 1 173 ? -1.499 3.044 14.310 1.00 90.69 173 PRO A CA 1
ATOM 1338 C C . PRO A 1 173 ? -1.258 1.661 14.939 1.00 90.69 173 PRO A C 1
ATOM 1340 O O . PRO A 1 173 ? -0.308 1.490 15.701 1.00 90.69 173 PRO A O 1
ATOM 1343 N N . ASP A 1 174 ? -2.110 0.675 14.650 1.00 92.38 174 ASP A N 1
ATOM 1344 C CA . ASP A 1 174 ? -1.966 -0.709 15.116 1.00 92.38 174 ASP A CA 1
ATOM 1345 C C . ASP A 1 174 ? -1.463 -1.657 14.022 1.00 92.38 174 ASP A C 1
ATOM 1347 O O . ASP A 1 174 ? -1.590 -2.874 14.162 1.00 92.38 174 ASP A O 1
ATOM 1351 N N . LEU A 1 175 ? -0.940 -1.132 12.913 1.00 95.88 175 LEU A N 1
ATOM 1352 C CA . LEU A 1 175 ? -0.475 -1.962 11.814 1.00 95.88 175 LEU A CA 1
ATOM 1353 C C . LEU A 1 175 ? 0.721 -2.823 12.255 1.00 95.88 175 LEU A C 1
ATOM 1355 O O . LEU A 1 175 ? 1.725 -2.319 12.757 1.00 95.88 175 LEU A O 1
ATOM 1359 N N . TRP A 1 176 ? 0.600 -4.135 12.063 1.00 96.31 176 TRP A N 1
ATOM 1360 C CA . TRP A 1 176 ? 1.642 -5.131 12.329 1.00 96.31 176 TRP A CA 1
ATOM 1361 C C . TRP A 1 176 ? 2.320 -5.614 11.056 1.00 96.31 176 TRP A C 1
ATOM 1363 O O . TRP A 1 176 ? 3.501 -5.958 11.086 1.00 96.31 176 TRP A O 1
ATOM 1373 N N . VAL A 1 177 ? 1.565 -5.667 9.960 1.00 97.75 177 VAL A N 1
ATOM 1374 C CA . VAL A 1 177 ? 2.036 -6.154 8.669 1.00 97.75 177 VAL A CA 1
ATOM 1375 C C . VAL A 1 177 ? 1.569 -5.211 7.570 1.00 97.75 177 VAL A C 1
ATOM 1377 O O . VAL A 1 177 ? 0.371 -4.968 7.420 1.00 97.75 177 VAL A O 1
ATOM 1380 N N . LEU A 1 178 ? 2.520 -4.723 6.780 1.00 98.06 178 LEU A N 1
ATOM 1381 C CA . LEU A 1 178 ? 2.268 -4.073 5.500 1.00 98.06 178 LEU A CA 1
ATOM 1382 C C . LEU A 1 178 ? 2.814 -4.974 4.395 1.00 98.06 178 LEU A C 1
ATOM 1384 O O . LEU A 1 178 ? 4.006 -5.259 4.357 1.00 98.06 178 LEU A O 1
ATOM 1388 N N . GLU A 1 179 ? 1.957 -5.408 3.485 1.00 98.31 179 GLU A N 1
ATOM 1389 C CA . GLU A 1 179 ? 2.346 -6.191 2.318 1.00 98.31 179 GLU A CA 1
ATOM 1390 C C . GLU A 1 179 ? 2.157 -5.361 1.049 1.00 98.31 179 GLU A C 1
ATOM 1392 O O . GLU A 1 179 ? 1.091 -4.791 0.817 1.00 98.31 179 GLU A O 1
ATOM 1397 N N . LEU A 1 180 ? 3.192 -5.298 0.217 1.00 97.94 180 LEU A N 1
ATOM 1398 C CA . LEU A 1 180 ? 3.142 -4.674 -1.097 1.00 97.94 180 LEU A CA 1
ATOM 1399 C C . LEU A 1 180 ? 3.181 -5.759 -2.162 1.00 97.94 180 LEU A C 1
ATOM 1401 O O . LEU A 1 180 ? 4.192 -6.437 -2.316 1.00 97.94 180 LEU A O 1
ATOM 1405 N N . VAL A 1 181 ? 2.093 -5.900 -2.913 1.00 98.12 181 VAL A N 1
ATOM 1406 C CA . VAL A 1 181 ? 1.994 -6.795 -4.068 1.00 98.12 181 VAL A CA 1
ATOM 1407 C C . VAL A 1 181 ? 2.187 -5.954 -5.323 1.00 98.12 181 VAL A C 1
ATOM 1409 O O . VAL A 1 181 ? 1.280 -5.231 -5.743 1.00 98.12 181 VAL A O 1
ATOM 1412 N N . LEU A 1 182 ? 3.383 -6.028 -5.899 1.00 98.12 182 LEU A N 1
ATOM 1413 C CA . LEU A 1 182 ? 3.815 -5.205 -7.021 1.00 98.12 182 LEU A CA 1
ATOM 1414 C C . LEU A 1 182 ? 3.818 -6.041 -8.298 1.00 98.12 182 LEU A C 1
ATOM 1416 O O . LEU A 1 182 ? 4.662 -6.915 -8.466 1.00 98.12 182 LEU A O 1
ATOM 1420 N N . GLU A 1 183 ? 2.874 -5.781 -9.193 1.00 98.06 183 GLU A N 1
ATOM 1421 C CA . GLU A 1 183 ? 2.744 -6.478 -10.469 1.00 98.06 183 GLU A CA 1
ATOM 1422 C C . GLU A 1 183 ? 3.145 -5.567 -11.627 1.00 98.06 183 GLU A C 1
ATOM 1424 O O . GLU A 1 183 ? 2.743 -4.408 -11.672 1.00 98.06 183 GLU A O 1
ATOM 1429 N N . THR A 1 184 ? 3.886 -6.083 -12.602 1.00 97.94 184 THR A N 1
ATOM 1430 C CA . THR A 1 184 ? 4.157 -5.393 -13.865 1.00 97.94 184 THR A CA 1
ATOM 1431 C C . THR A 1 184 ? 4.150 -6.361 -15.047 1.00 97.94 184 THR A C 1
ATOM 1433 O O . THR A 1 184 ? 3.987 -7.566 -14.876 1.00 97.94 184 THR A O 1
ATOM 1436 N N . PHE A 1 185 ? 4.291 -5.829 -16.255 1.00 98.00 185 PHE A N 1
ATOM 1437 C CA . PHE A 1 185 ? 4.502 -6.625 -17.462 1.00 98.00 185 PHE A CA 1
ATOM 1438 C C . PHE A 1 185 ? 5.916 -7.215 -17.468 1.00 98.00 185 PHE A C 1
ATOM 1440 O O . PHE A 1 185 ? 6.850 -6.544 -17.029 1.00 98.00 185 PHE A O 1
ATOM 1447 N N . GLU A 1 186 ? 6.100 -8.422 -18.004 1.00 98.00 186 GLU A N 1
ATOM 1448 C CA . GLU A 1 186 ? 7.413 -9.085 -18.091 1.00 98.00 186 GLU A CA 1
ATOM 1449 C C . GLU A 1 186 ? 8.497 -8.170 -18.685 1.00 98.00 186 GLU A C 1
ATOM 1451 O O . GLU A 1 186 ? 9.615 -8.109 -18.175 1.00 98.00 186 GLU A O 1
ATOM 1456 N N . GLU A 1 187 ? 8.153 -7.357 -19.684 1.00 97.88 187 GLU A N 1
ATOM 1457 C CA . GLU A 1 187 ? 9.075 -6.416 -20.322 1.00 97.88 187 GLU A CA 1
ATOM 1458 C C . GLU A 1 187 ? 9.636 -5.344 -19.364 1.00 97.88 187 GLU A C 1
ATOM 1460 O O . GLU A 1 187 ? 10.686 -4.767 -19.637 1.00 97.88 187 GLU A O 1
ATOM 1465 N N . LYS A 1 188 ? 8.973 -5.073 -18.230 1.00 98.31 188 LYS A N 1
ATOM 1466 C CA . LYS A 1 188 ? 9.428 -4.136 -17.185 1.00 98.31 188 LYS A CA 1
ATOM 1467 C C . LYS A 1 188 ? 9.975 -4.841 -15.932 1.00 98.31 188 LYS A C 1
ATOM 1469 O O . LYS A 1 188 ? 10.210 -4.165 -14.926 1.00 98.31 188 LYS A O 1
ATOM 1474 N N . LYS A 1 189 ? 10.238 -6.156 -15.975 1.00 98.38 189 LYS A N 1
ATOM 1475 C CA . LYS A 1 189 ? 10.738 -6.953 -14.833 1.00 98.38 189 LYS A CA 1
ATOM 1476 C C . LYS A 1 189 ? 11.953 -6.336 -14.141 1.00 98.38 189 LYS A C 1
ATOM 1478 O O . LYS A 1 189 ? 11.949 -6.173 -12.923 1.00 98.38 189 LYS A O 1
ATOM 1483 N N . ASP A 1 190 ? 12.960 -5.920 -14.904 1.00 98.31 190 ASP A N 1
ATOM 1484 C CA . ASP A 1 190 ? 14.180 -5.325 -14.340 1.00 98.31 190 ASP A CA 1
ATOM 1485 C C . ASP A 1 190 ? 13.897 -3.995 -13.631 1.00 98.31 190 ASP A C 1
ATOM 1487 O O . ASP A 1 190 ? 14.520 -3.655 -12.621 1.00 98.31 190 ASP A O 1
ATOM 1491 N N . GLN A 1 191 ? 12.924 -3.230 -14.135 1.00 98.25 191 GLN A N 1
ATOM 1492 C CA . GLN A 1 191 ? 12.493 -1.996 -13.488 1.00 98.25 191 GLN A CA 1
ATOM 1493 C C . GLN A 1 191 ? 11.814 -2.298 -12.147 1.00 98.25 191 GLN A C 1
ATOM 1495 O O . GLN A 1 191 ? 12.113 -1.629 -11.159 1.00 98.25 191 GLN A O 1
ATOM 1500 N N . LEU A 1 192 ? 10.959 -3.325 -12.101 1.00 98.44 192 LEU A N 1
ATOM 1501 C CA . LEU A 1 192 ? 10.316 -3.783 -10.870 1.00 98.44 192 LEU A CA 1
ATOM 1502 C C . LEU A 1 192 ? 11.348 -4.283 -9.850 1.00 98.44 192 LEU A C 1
ATOM 1504 O O . LEU A 1 192 ? 11.277 -3.894 -8.686 1.00 98.44 192 LEU A O 1
ATOM 1508 N N . GLY A 1 193 ? 12.351 -5.049 -10.288 1.00 98.62 193 GLY A N 1
ATOM 1509 C CA . GLY A 1 193 ? 13.452 -5.490 -9.429 1.00 98.62 193 GLY A CA 1
ATOM 1510 C C . GLY A 1 193 ? 14.159 -4.317 -8.742 1.00 98.62 193 GLY A C 1
ATOM 1511 O O . GLY A 1 193 ? 14.386 -4.349 -7.535 1.00 98.62 193 GLY A O 1
ATOM 1512 N N . ARG A 1 194 ? 14.413 -3.215 -9.465 1.00 98.50 194 ARG A N 1
ATOM 1513 C CA . ARG A 1 194 ? 14.982 -1.991 -8.865 1.00 98.50 194 ARG A CA 1
ATOM 1514 C C . ARG A 1 194 ? 14.065 -1.354 -7.822 1.00 98.50 194 ARG A C 1
ATOM 1516 O O . ARG A 1 194 ? 14.558 -0.920 -6.783 1.00 98.50 194 ARG A O 1
ATOM 1523 N N . VAL A 1 195 ? 12.754 -1.302 -8.075 1.00 98.19 195 VAL A N 1
ATOM 1524 C CA . VAL A 1 195 ? 11.779 -0.804 -7.088 1.00 98.19 195 VAL A CA 1
ATOM 1525 C C . VAL A 1 195 ? 11.820 -1.661 -5.824 1.00 98.19 195 VAL A C 1
ATOM 1527 O O . VAL A 1 195 ? 11.865 -1.114 -4.726 1.00 98.19 195 VAL A O 1
ATOM 1530 N N . VAL A 1 196 ? 11.877 -2.987 -5.963 1.00 98.50 196 VAL A N 1
ATOM 1531 C CA . VAL A 1 196 ? 11.951 -3.920 -4.830 1.00 98.50 196 VAL A CA 1
ATOM 1532 C C . VAL A 1 196 ? 13.256 -3.771 -4.046 1.00 98.50 196 VAL A C 1
ATOM 1534 O O . VAL A 1 196 ? 13.218 -3.709 -2.819 1.00 98.50 196 VAL A O 1
ATOM 1537 N N . GLU A 1 197 ? 14.402 -3.622 -4.711 1.00 98.50 197 GLU A N 1
ATOM 1538 C CA . GLU A 1 197 ? 15.683 -3.360 -4.033 1.00 98.50 197 GLU A CA 1
ATOM 1539 C C . GLU A 1 197 ? 15.698 -2.034 -3.259 1.00 98.50 197 GLU A C 1
ATOM 1541 O O . GLU A 1 197 ? 16.359 -1.915 -2.221 1.00 98.50 197 GLU A O 1
ATOM 1546 N N . CYS A 1 198 ? 14.970 -1.023 -3.739 1.00 98.38 198 CYS A N 1
ATOM 1547 C CA . CYS A 1 198 ? 14.724 0.194 -2.973 1.00 98.38 198 CYS A CA 1
ATOM 1548 C C . CYS A 1 198 ? 13.751 -0.066 -1.814 1.00 98.38 198 CYS A C 1
ATOM 1550 O O . CYS A 1 198 ? 14.007 0.397 -0.701 1.00 98.38 198 CYS A O 1
ATOM 1552 N N . ALA A 1 199 ? 12.691 -0.849 -2.039 1.00 97.94 199 ALA A N 1
ATOM 1553 C CA . ALA A 1 199 ? 11.669 -1.162 -1.044 1.00 97.94 199 ALA A CA 1
ATOM 1554 C C . ALA A 1 199 ? 12.219 -1.852 0.205 1.00 97.94 199 ALA A C 1
ATOM 1556 O O . ALA A 1 199 ? 11.812 -1.519 1.315 1.00 97.94 199 ALA A O 1
ATOM 1557 N N . LYS A 1 200 ? 13.229 -2.715 0.053 1.00 98.12 200 LYS A N 1
ATOM 1558 C CA . LYS A 1 200 ? 13.949 -3.350 1.174 1.00 98.12 200 LYS A CA 1
ATOM 1559 C C . LYS A 1 200 ? 14.543 -2.353 2.180 1.00 98.12 200 LYS A C 1
ATOM 1561 O O . LYS A 1 200 ? 14.835 -2.723 3.312 1.00 98.12 200 LYS A O 1
ATOM 1566 N N . THR A 1 201 ? 14.746 -1.095 1.779 1.00 97.56 201 THR A N 1
ATOM 1567 C CA . THR A 1 201 ? 15.301 -0.034 2.640 1.00 97.56 201 THR A CA 1
ATOM 1568 C C . THR A 1 201 ? 14.236 0.759 3.396 1.00 97.56 201 THR A C 1
ATOM 1570 O O . THR A 1 201 ? 14.580 1.599 4.229 1.00 97.56 201 THR A O 1
ATOM 1573 N N . TRP A 1 202 ? 12.953 0.553 3.091 1.00 96.94 202 TRP A N 1
ATOM 1574 C CA . TRP A 1 202 ? 11.876 1.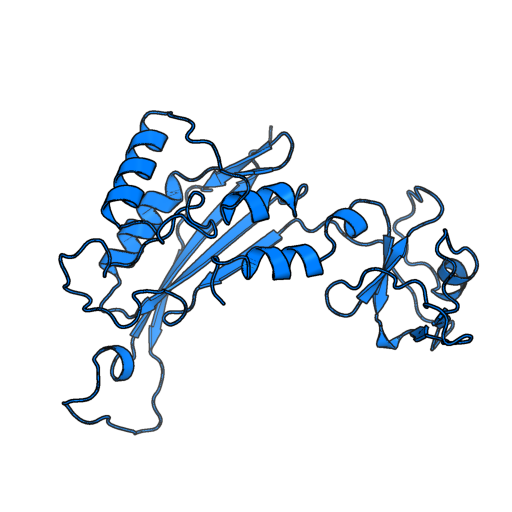346 3.666 1.00 96.94 202 TRP A CA 1
ATOM 1575 C C . TRP A 1 202 ? 11.606 0.966 5.115 1.00 96.94 202 TRP A C 1
ATOM 1577 O O . TRP A 1 202 ? 11.728 -0.189 5.527 1.00 96.94 202 TRP A O 1
ATOM 1587 N N . ARG A 1 203 ? 11.221 1.982 5.881 1.00 95.25 203 ARG A N 1
ATOM 1588 C CA . ARG A 1 203 ? 10.811 1.876 7.274 1.00 95.25 203 ARG A CA 1
ATOM 1589 C C . ARG A 1 203 ? 9.576 2.737 7.476 1.00 95.25 203 ARG A C 1
ATOM 1591 O O . ARG A 1 203 ? 9.513 3.845 6.942 1.00 95.25 203 ARG A O 1
ATOM 1598 N N . PHE A 1 204 ? 8.616 2.220 8.230 1.00 94.69 204 PHE A N 1
ATOM 1599 C CA . PHE A 1 204 ? 7.357 2.902 8.516 1.00 94.69 204 PHE A CA 1
ATOM 1600 C C . PHE A 1 204 ? 7.177 2.995 10.025 1.00 94.69 204 PHE A C 1
ATOM 1602 O O . PHE A 1 204 ? 7.012 1.975 10.689 1.00 94.69 204 PHE A O 1
ATOM 1609 N N . ASP A 1 205 ? 7.208 4.206 10.569 1.00 92.62 205 ASP A N 1
ATOM 1610 C CA . ASP A 1 205 ? 7.038 4.424 12.004 1.00 92.62 205 ASP A CA 1
ATOM 1611 C C . ASP A 1 205 ? 5.551 4.368 12.372 1.00 92.62 205 ASP A C 1
ATOM 1613 O O . ASP A 1 205 ? 4.798 5.301 12.112 1.00 92.62 205 ASP A O 1
ATOM 1617 N N . VAL A 1 206 ? 5.120 3.256 12.969 1.00 91.38 206 VAL A N 1
ATOM 1618 C CA . VAL A 1 206 ? 3.732 2.978 13.358 1.00 91.38 206 VAL A CA 1
ATOM 1619 C C . VAL A 1 206 ? 3.611 3.061 14.882 1.00 91.38 206 VAL A C 1
ATOM 1621 O O . VAL A 1 206 ? 3.822 2.096 15.634 1.00 91.38 206 VAL A O 1
ATOM 1624 N N . GLY A 1 207 ? 3.292 4.266 15.358 1.00 86.38 207 GLY A N 1
ATOM 1625 C CA . GLY A 1 207 ? 3.217 4.581 16.781 1.00 86.38 207 GLY A CA 1
ATOM 1626 C C . GLY A 1 207 ? 4.601 4.612 17.436 1.00 86.38 207 GLY A C 1
ATOM 1627 O O . GLY A 1 207 ? 5.389 5.517 17.188 1.00 86.38 207 GLY A O 1
ATOM 1628 N N . LYS A 1 208 ? 4.882 3.651 18.326 1.00 88.12 208 LYS A N 1
ATOM 1629 C CA . LYS A 1 208 ? 6.174 3.526 19.043 1.00 88.12 208 LYS A CA 1
ATOM 1630 C C . LYS A 1 208 ? 7.108 2.468 18.449 1.00 88.12 208 LYS A C 1
ATOM 1632 O O . LYS A 1 208 ? 8.166 2.194 19.021 1.00 88.12 208 LYS A O 1
ATOM 1637 N N . GLU A 1 209 ? 6.674 1.823 17.379 1.00 93.31 209 GLU A N 1
ATOM 1638 C CA . GLU A 1 209 ? 7.357 0.709 16.729 1.00 93.31 209 GLU A CA 1
ATOM 1639 C C . GLU A 1 209 ? 7.521 1.029 15.245 1.00 93.31 209 GLU A C 1
ATOM 1641 O O . GLU A 1 209 ? 6.844 1.908 14.712 1.00 93.31 209 GLU A O 1
ATOM 1646 N N . THR A 1 210 ? 8.411 0.302 14.582 1.00 94.69 210 THR A N 1
ATOM 1647 C CA . THR A 1 210 ? 8.719 0.498 13.167 1.00 94.69 210 THR A CA 1
ATOM 1648 C C . THR A 1 210 ? 8.418 -0.797 12.419 1.00 94.69 210 THR A C 1
ATOM 1650 O O . THR A 1 210 ? 8.739 -1.887 12.897 1.00 94.69 210 THR A O 1
ATOM 1653 N N . LEU A 1 211 ? 7.774 -0.682 11.257 1.00 96.69 211 LEU A N 1
ATOM 1654 C CA . LEU A 1 211 ? 7.698 -1.769 10.288 1.00 96.69 211 LEU A CA 1
ATOM 1655 C C . LEU A 1 211 ? 8.950 -1.724 9.417 1.00 96.69 211 LEU A C 1
ATOM 1657 O O . LEU A 1 211 ? 9.252 -0.685 8.820 1.00 96.69 211 LEU A O 1
ATOM 1661 N N . SER A 1 212 ? 9.648 -2.847 9.324 1.00 96.81 212 SER A N 1
ATOM 1662 C CA . SER A 1 212 ? 10.823 -3.025 8.476 1.00 96.81 212 SER A CA 1
ATOM 1663 C C . SER A 1 212 ? 10.668 -4.274 7.615 1.00 96.81 212 SER A C 1
ATOM 1665 O O . SER A 1 212 ? 9.831 -5.136 7.891 1.00 96.81 212 SER A O 1
ATOM 1667 N N . TRP A 1 213 ? 11.406 -4.322 6.506 1.00 97.81 213 TRP A N 1
ATOM 1668 C CA . TRP A 1 213 ? 11.375 -5.460 5.591 1.00 97.81 213 TRP A CA 1
ATOM 1669 C C . TRP A 1 213 ? 11.736 -6.752 6.333 1.00 97.81 213 TRP A C 1
ATOM 1671 O O . TRP A 1 213 ? 12.709 -6.793 7.082 1.00 97.81 213 TRP A O 1
ATOM 1681 N N . ASP A 1 214 ? 10.952 -7.802 6.113 1.00 97.00 214 ASP A N 1
ATOM 1682 C CA . ASP A 1 214 ? 11.057 -9.065 6.848 1.00 97.00 214 ASP A CA 1
ATOM 1683 C C . ASP A 1 214 ? 12.183 -10.000 6.378 1.00 97.00 214 ASP A C 1
ATOM 1685 O O . ASP A 1 214 ? 12.370 -11.072 6.951 1.00 97.00 214 ASP A O 1
ATOM 1689 N N . GLY A 1 215 ? 12.936 -9.602 5.351 1.00 97.19 215 GLY A N 1
ATOM 1690 C CA . GLY A 1 215 ? 14.038 -10.382 4.792 1.00 97.19 215 GLY A CA 1
ATOM 1691 C C . GLY A 1 215 ? 13.656 -11.259 3.599 1.00 97.19 215 GLY A C 1
ATOM 1692 O O . GLY A 1 215 ? 14.548 -11.855 2.993 1.00 97.19 215 GLY A O 1
ATOM 1693 N N . GLU A 1 216 ? 12.380 -11.304 3.203 1.00 97.19 216 GLU A N 1
ATOM 1694 C CA . GLU A 1 216 ? 11.908 -12.151 2.107 1.00 97.19 216 GLU A CA 1
ATOM 1695 C C . GLU A 1 216 ? 11.264 -11.343 0.971 1.00 97.19 216 GLU A C 1
ATOM 1697 O O . GLU A 1 216 ? 10.636 -10.300 1.162 1.00 97.19 216 GLU A O 1
ATOM 1702 N N . VAL A 1 217 ? 11.442 -11.828 -0.258 1.00 98.12 217 VAL A N 1
ATOM 1703 C CA . VAL A 1 217 ? 10.715 -11.352 -1.439 1.00 98.12 217 VAL A CA 1
ATOM 1704 C C . VAL A 1 217 ? 10.089 -12.569 -2.094 1.00 98.12 217 VAL A C 1
ATOM 1706 O O . VAL A 1 217 ? 10.792 -13.524 -2.425 1.00 98.12 217 VAL A O 1
ATOM 1709 N N . VAL A 1 218 ? 8.771 -12.543 -2.284 1.00 98.38 218 VAL A N 1
ATOM 1710 C CA . VAL A 1 218 ? 8.070 -13.618 -2.994 1.00 98.38 218 VAL A CA 1
ATOM 1711 C C . VAL A 1 218 ? 7.908 -13.217 -4.450 1.00 98.38 218 VAL A C 1
ATOM 1713 O O . VAL A 1 218 ? 7.166 -12.286 -4.762 1.00 98.38 218 VAL A O 1
ATOM 1716 N N . GLU A 1 219 ? 8.572 -13.944 -5.341 1.00 98.31 219 GLU A N 1
ATOM 1717 C CA . GLU A 1 219 ? 8.450 -13.773 -6.787 1.00 98.31 219 GLU A CA 1
ATOM 1718 C C . GLU A 1 219 ? 7.406 -14.739 -7.355 1.00 98.31 219 GLU A C 1
ATOM 1720 O O . GLU A 1 219 ? 7.375 -15.927 -7.023 1.00 98.31 219 GLU A O 1
ATOM 1725 N N . LYS A 1 220 ? 6.528 -14.227 -8.216 1.00 97.94 220 LYS A N 1
ATOM 1726 C CA . LYS A 1 220 ? 5.548 -15.011 -8.969 1.00 97.94 220 LYS A CA 1
ATOM 1727 C C . LYS A 1 220 ? 5.473 -14.479 -10.391 1.00 97.94 220 LYS A C 1
ATOM 1729 O O . LYS A 1 220 ? 5.626 -13.284 -10.615 1.00 97.94 220 LYS A O 1
ATOM 1734 N N . SER A 1 221 ? 5.145 -15.348 -11.332 1.00 97.38 221 SER A N 1
ATOM 1735 C CA . SER A 1 221 ? 4.820 -14.956 -12.698 1.00 97.38 221 SER A CA 1
ATOM 1736 C C . SER A 1 221 ? 3.563 -15.676 -13.165 1.00 97.38 221 SER A C 1
ATOM 1738 O O . SER A 1 221 ? 3.219 -16.752 -12.664 1.00 97.38 221 SER A O 1
ATOM 1740 N N . TYR A 1 222 ? 2.829 -15.054 -14.081 1.00 97.06 222 TYR A N 1
ATOM 1741 C CA . TYR A 1 222 ? 1.675 -15.682 -14.712 1.00 97.06 222 TYR A CA 1
ATOM 1742 C C . TYR A 1 222 ? 1.462 -15.161 -16.130 1.00 97.06 222 TYR A C 1
ATOM 1744 O O . TYR A 1 222 ? 1.813 -14.029 -16.457 1.00 97.06 222 TYR A O 1
ATOM 1752 N N . THR A 1 223 ? 0.839 -15.993 -16.961 1.00 96.06 223 THR A N 1
ATOM 1753 C CA . THR A 1 223 ? 0.441 -15.631 -18.321 1.00 96.06 223 THR A CA 1
ATOM 1754 C C . THR A 1 223 ? -1.072 -15.464 -18.373 1.00 96.06 223 THR A C 1
ATOM 1756 O O . THR A 1 223 ? -1.822 -16.349 -17.961 1.00 96.06 223 THR A O 1
ATOM 1759 N N . ARG A 1 224 ? -1.544 -14.330 -18.886 1.00 91.06 224 ARG A N 1
ATOM 1760 C CA . ARG A 1 224 ? -2.957 -14.096 -19.163 1.00 91.06 224 ARG A CA 1
ATOM 1761 C C . ARG A 1 224 ? -3.349 -14.815 -20.448 1.00 91.06 224 ARG A C 1
ATOM 1763 O O . ARG A 1 224 ? -2.789 -14.558 -21.510 1.00 91.06 224 ARG A O 1
ATOM 1770 N N . GLU A 1 225 ? -4.370 -15.660 -20.372 1.00 84.88 225 GLU A N 1
ATOM 1771 C CA . GLU A 1 225 ? -4.983 -16.222 -21.571 1.00 84.88 225 GLU A CA 1
ATOM 1772 C C . GLU A 1 225 ? -5.753 -15.130 -22.327 1.00 84.88 225 GLU A C 1
ATOM 1774 O O . GLU A 1 225 ? -6.631 -14.461 -21.773 1.00 84.88 225 GLU A O 1
ATOM 1779 N N . MET A 1 226 ? -5.453 -14.953 -23.615 1.00 73.62 226 MET A N 1
ATOM 1780 C CA . MET A 1 226 ? -6.380 -14.295 -24.534 1.00 73.62 226 MET A CA 1
ATOM 1781 C C . MET A 1 226 ? -7.166 -15.349 -25.292 1.00 73.62 226 MET A C 1
ATOM 1783 O O . MET A 1 226 ? -6.593 -16.294 -25.829 1.00 73.62 226 MET A O 1
ATOM 1787 N N . ALA A 1 227 ? -8.481 -15.151 -25.368 1.00 74.19 227 ALA A N 1
ATOM 1788 C CA . ALA A 1 227 ? -9.422 -16.013 -26.075 1.00 74.19 227 ALA A CA 1
ATOM 1789 C C . ALA A 1 227 ? -9.206 -15.967 -27.604 1.00 74.19 227 ALA A C 1
ATOM 1791 O O . ALA A 1 227 ? -10.010 -15.405 -28.340 1.00 74.19 227 ALA A O 1
ATOM 1792 N N . GLY A 1 228 ? -8.077 -16.490 -28.091 1.00 69.69 228 GLY A N 1
ATOM 1793 C CA . GLY A 1 228 ? -7.745 -16.623 -29.515 1.00 69.69 228 GLY A CA 1
ATOM 1794 C C . GLY A 1 228 ? -7.537 -15.315 -30.292 1.00 69.69 228 GLY A C 1
ATOM 1795 O O . GLY A 1 228 ? -7.210 -15.363 -31.477 1.00 69.69 228 GLY A O 1
ATOM 1796 N N . LEU A 1 229 ? -7.697 -14.148 -29.661 1.00 75.75 229 LEU A N 1
ATOM 1797 C CA . LEU A 1 229 ? -7.537 -12.850 -30.312 1.00 75.75 229 LEU A CA 1
ATOM 1798 C C . LEU A 1 229 ? -6.051 -12.530 -30.495 1.00 75.75 229 LEU A C 1
ATOM 1800 O O . LEU A 1 229 ? -5.343 -12.217 -29.543 1.00 75.75 229 LEU A O 1
ATOM 1804 N N . ARG A 1 230 ? -5.567 -12.592 -31.739 1.00 79.88 230 ARG A N 1
ATOM 1805 C CA . ARG A 1 230 ? -4.251 -12.053 -32.103 1.00 79.88 230 ARG A CA 1
ATOM 1806 C C . ARG A 1 230 ? -4.393 -10.562 -32.376 1.00 79.88 230 ARG A C 1
ATOM 1808 O O . ARG A 1 230 ? -5.058 -10.176 -33.334 1.00 79.88 230 ARG A O 1
ATOM 1815 N N . LEU A 1 231 ? -3.766 -9.737 -31.543 1.00 86.31 231 LEU A N 1
ATOM 1816 C CA . LEU A 1 231 ? -3.706 -8.301 -31.795 1.00 86.31 231 LEU A CA 1
ATOM 1817 C C . LEU A 1 231 ? -2.826 -7.996 -33.021 1.00 86.31 231 LEU A C 1
ATOM 1819 O O . LEU A 1 231 ? -1.879 -8.742 -33.298 1.00 86.31 231 LEU A O 1
ATOM 1823 N N . PRO A 1 232 ? -3.114 -6.904 -33.751 1.00 90.06 232 PRO A N 1
ATOM 1824 C CA . PRO A 1 232 ? -2.266 -6.415 -34.833 1.00 90.06 232 PRO A CA 1
ATOM 1825 C C . PRO A 1 232 ? -0.802 -6.195 -34.411 1.00 90.06 232 PRO A C 1
ATOM 1827 O O . PRO A 1 232 ? -0.496 -5.945 -33.243 1.00 90.06 232 PRO A O 1
ATOM 1830 N N . ARG A 1 233 ? 0.135 -6.267 -35.369 1.00 87.25 233 ARG A N 1
ATOM 1831 C CA . ARG A 1 233 ? 1.578 -6.072 -35.101 1.00 87.25 233 ARG A CA 1
ATOM 1832 C C . ARG A 1 233 ? 1.936 -4.640 -34.693 1.00 87.25 233 ARG A C 1
ATOM 1834 O O . ARG A 1 233 ? 2.985 -4.441 -34.096 1.00 87.25 233 ARG A O 1
ATOM 1841 N N . ASP A 1 234 ? 1.099 -3.671 -35.012 1.00 92.44 234 ASP A N 1
ATOM 1842 C CA . ASP A 1 234 ? 1.217 -2.261 -34.640 1.00 92.44 234 ASP A CA 1
ATOM 1843 C C . ASP A 1 234 ? 0.527 -1.933 -33.306 1.00 92.44 234 ASP A C 1
ATOM 1845 O O . ASP A 1 234 ? 0.644 -0.809 -32.819 1.00 92.44 234 ASP A O 1
ATOM 1849 N N . ALA A 1 235 ? -0.144 -2.908 -32.674 1.00 92.06 235 ALA A N 1
ATOM 1850 C CA . ALA A 1 235 ? -0.666 -2.735 -31.324 1.00 92.06 235 ALA A CA 1
ATOM 1851 C C . ALA A 1 235 ? 0.469 -2.400 -30.345 1.00 92.06 235 ALA A C 1
ATOM 1853 O O . ALA A 1 235 ? 1.600 -2.891 -30.472 1.00 92.06 235 ALA A O 1
ATOM 1854 N N . ARG A 1 236 ? 0.153 -1.568 -29.347 1.00 94.81 236 ARG A N 1
ATOM 1855 C CA . ARG A 1 236 ? 1.121 -1.130 -28.339 1.00 94.81 236 ARG A CA 1
ATOM 1856 C C . ARG A 1 236 ? 1.674 -2.339 -27.589 1.00 94.81 236 ARG A C 1
ATOM 1858 O O . ARG A 1 236 ? 0.974 -3.329 -27.382 1.00 94.81 236 ARG A O 1
ATOM 1865 N N . TRP A 1 237 ? 2.937 -2.265 -27.168 1.00 94.81 237 TRP A N 1
ATOM 1866 C CA . TRP A 1 237 ? 3.627 -3.397 -26.540 1.00 94.81 237 TRP A CA 1
ATOM 1867 C C . TRP A 1 237 ? 2.853 -3.946 -25.325 1.00 94.81 237 TRP A C 1
ATOM 1869 O O . TRP A 1 237 ? 2.642 -5.151 -25.243 1.00 94.81 237 TRP A O 1
ATOM 1879 N N . HIS A 1 238 ? 2.312 -3.067 -24.477 1.00 93.31 238 HIS A N 1
ATOM 1880 C CA . HIS A 1 238 ? 1.548 -3.429 -23.277 1.00 93.31 238 HIS A CA 1
ATOM 1881 C C . HIS A 1 238 ? 0.176 -4.052 -23.564 1.00 93.31 238 HIS A C 1
ATOM 1883 O O . HIS A 1 238 ? -0.383 -4.719 -22.697 1.00 93.31 238 HIS A O 1
ATOM 1889 N N . ASP A 1 239 ? -0.388 -3.844 -24.757 1.00 92.62 239 ASP A N 1
ATOM 1890 C CA . ASP A 1 239 ? -1.623 -4.523 -25.166 1.00 92.62 239 ASP A CA 1
ATOM 1891 C C . ASP A 1 239 ? -1.334 -5.958 -25.617 1.00 92.62 239 ASP A C 1
ATOM 1893 O O . ASP A 1 239 ? -2.178 -6.839 -25.471 1.00 92.62 239 ASP A O 1
ATOM 1897 N N . ARG A 1 240 ? -0.131 -6.196 -26.153 1.00 91.38 240 ARG A N 1
ATOM 1898 C CA . ARG A 1 240 ? 0.330 -7.516 -26.604 1.00 91.38 240 ARG A CA 1
ATOM 1899 C C . ARG A 1 240 ? 0.976 -8.342 -25.496 1.00 91.38 240 ARG A C 1
ATOM 1901 O O . ARG A 1 240 ? 1.121 -9.549 -25.680 1.00 91.38 240 ARG A O 1
ATOM 1908 N N . SER A 1 241 ? 1.390 -7.705 -24.404 1.00 93.25 241 SER A N 1
ATOM 1909 C CA . SER A 1 241 ? 2.031 -8.385 -23.284 1.00 93.25 241 SER A CA 1
ATOM 1910 C C . SER A 1 241 ? 1.028 -9.295 -22.576 1.00 93.25 241 SER A C 1
ATOM 1912 O O . SER A 1 241 ? -0.061 -8.879 -22.170 1.00 93.25 241 SER A O 1
ATOM 1914 N N . MET A 1 242 ? 1.399 -10.567 -22.476 1.00 94.25 242 MET A N 1
ATOM 1915 C CA . MET A 1 242 ? 0.603 -11.615 -21.834 1.00 94.25 242 MET A CA 1
ATOM 1916 C C . MET A 1 242 ? 1.202 -12.054 -20.513 1.00 94.25 242 MET A C 1
ATOM 1918 O O . MET A 1 242 ? 0.515 -12.696 -19.727 1.00 94.25 242 MET A O 1
ATOM 1922 N N . ASN A 1 243 ? 2.478 -11.761 -20.302 1.00 96.88 243 ASN A N 1
ATOM 1923 C CA . ASN A 1 243 ? 3.243 -12.263 -19.183 1.00 96.88 243 ASN A CA 1
ATOM 1924 C C . ASN A 1 243 ? 3.376 -11.155 -18.150 1.00 96.88 243 ASN A C 1
ATOM 1926 O O . ASN A 1 243 ? 3.699 -10.008 -18.467 1.00 96.88 243 ASN A O 1
ATOM 1930 N N . PHE A 1 244 ? 3.105 -11.521 -16.911 1.00 98.00 244 PHE A N 1
ATOM 1931 C CA . PHE A 1 244 ? 3.098 -10.618 -15.781 1.00 98.00 244 PHE A CA 1
ATOM 1932 C C . PHE A 1 244 ? 4.054 -11.141 -14.725 1.00 98.00 244 PHE A C 1
ATOM 1934 O O . PHE A 1 244 ? 4.082 -12.336 -14.427 1.00 98.00 244 PHE A O 1
ATOM 1941 N N . GLU A 1 245 ? 4.799 -10.218 -14.139 1.00 98.44 245 GLU A N 1
ATOM 1942 C CA . GLU A 1 245 ? 5.732 -10.464 -13.051 1.00 98.44 245 GLU A CA 1
ATOM 1943 C C . GLU A 1 245 ? 5.178 -9.807 -11.796 1.00 98.44 245 GLU A C 1
ATOM 1945 O O . GLU A 1 245 ? 4.768 -8.647 -11.819 1.00 98.44 245 GLU A O 1
ATOM 1950 N N . VAL A 1 246 ? 5.157 -10.550 -10.697 1.00 98.50 246 VAL A N 1
ATOM 1951 C CA . VAL A 1 246 ? 4.664 -10.098 -9.401 1.00 98.50 246 VAL A CA 1
ATOM 1952 C C . VAL A 1 246 ? 5.761 -10.301 -8.373 1.00 98.50 246 VAL A C 1
ATOM 1954 O O . VAL A 1 246 ? 6.255 -11.411 -8.192 1.00 98.50 246 VAL A O 1
ATOM 1957 N N . MET A 1 247 ? 6.098 -9.241 -7.652 1.00 98.56 247 MET A N 1
ATOM 1958 C CA . MET A 1 247 ? 6.975 -9.305 -6.491 1.00 98.56 247 MET A CA 1
ATOM 1959 C C . MET A 1 247 ? 6.204 -8.845 -5.261 1.00 98.56 247 MET A C 1
ATOM 1961 O O . MET A 1 247 ? 5.554 -7.799 -5.277 1.00 98.56 247 MET A O 1
ATOM 1965 N N . VAL A 1 248 ? 6.260 -9.642 -4.198 1.00 98.50 248 VAL A N 1
ATOM 1966 C CA . VAL A 1 248 ? 5.643 -9.311 -2.915 1.00 98.50 248 VAL A CA 1
ATOM 1967 C C . VAL A 1 248 ? 6.730 -8.972 -1.911 1.00 98.50 248 VAL A C 1
ATOM 1969 O O . VAL A 1 248 ? 7.625 -9.784 -1.675 1.00 98.50 248 VAL A O 1
ATOM 1972 N N . VAL A 1 249 ? 6.636 -7.779 -1.328 1.00 98.31 249 VAL A N 1
ATOM 1973 C CA . VAL A 1 249 ? 7.527 -7.30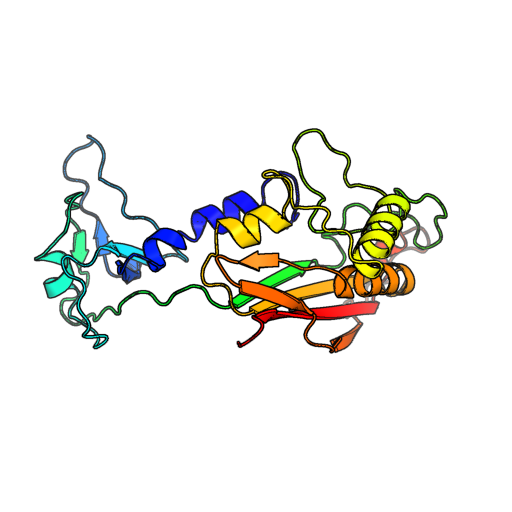5 -0.263 1.00 98.31 249 VAL A CA 1
ATOM 1974 C C . VAL A 1 249 ? 6.700 -7.121 0.998 1.00 98.31 249 VAL A C 1
ATOM 1976 O O . VAL A 1 249 ? 5.687 -6.417 0.975 1.00 98.31 249 VAL A O 1
ATOM 1979 N N . ARG A 1 250 ? 7.122 -7.747 2.098 1.00 98.38 250 ARG A N 1
ATOM 1980 C CA . ARG A 1 250 ? 6.422 -7.677 3.380 1.00 98.38 250 ARG A CA 1
ATOM 1981 C C . ARG A 1 250 ? 7.246 -6.897 4.399 1.00 98.38 250 ARG A C 1
ATOM 1983 O O . ARG A 1 250 ? 8.448 -7.103 4.545 1.00 98.38 250 ARG A O 1
ATOM 1990 N N . PHE A 1 251 ? 6.572 -6.007 5.112 1.00 98.31 251 PHE A N 1
ATOM 1991 C CA . PHE A 1 251 ? 7.114 -5.254 6.230 1.00 98.31 251 PHE A CA 1
ATOM 1992 C C . PHE A 1 251 ? 6.400 -5.693 7.496 1.00 98.31 251 PHE A C 1
ATOM 1994 O O . PHE A 1 251 ? 5.168 -5.689 7.551 1.00 98.31 251 PHE A O 1
ATOM 2001 N N . VAL A 1 252 ? 7.171 -6.076 8.504 1.00 97.81 252 VAL A N 1
ATOM 2002 C CA . VAL A 1 252 ? 6.661 -6.582 9.776 1.00 97.81 252 VAL A CA 1
ATOM 2003 C C . VAL A 1 252 ? 7.149 -5.710 10.915 1.00 97.81 252 VAL A C 1
ATOM 2005 O O . VAL A 1 252 ? 8.205 -5.082 10.843 1.00 97.81 252 VAL A O 1
ATOM 2008 N N . ARG A 1 253 ? 6.352 -5.655 11.974 1.00 95.69 253 ARG A N 1
ATOM 2009 C CA . ARG A 1 253 ? 6.694 -4.921 13.185 1.00 95.69 253 ARG A CA 1
ATOM 2010 C C . ARG A 1 253 ? 7.843 -5.596 13.913 1.00 95.69 253 ARG A C 1
ATOM 2012 O O . ARG A 1 253 ? 7.780 -6.792 14.201 1.00 95.69 253 ARG A O 1
ATOM 2019 N N . GLU A 1 254 ? 8.865 -4.821 14.249 1.00 88.62 254 GLU A N 1
ATOM 2020 C CA . GLU A 1 254 ? 9.966 -5.308 15.077 1.00 88.62 254 GLU A CA 1
ATOM 2021 C C . GLU A 1 254 ? 9.433 -5.645 16.476 1.00 88.62 254 GLU A C 1
ATOM 2023 O O . GLU A 1 254 ? 9.017 -4.767 17.233 1.00 88.62 254 GLU A O 1
ATOM 2028 N N . SER A 1 255 ? 9.403 -6.938 16.810 1.00 71.44 255 SER A N 1
ATOM 2029 C CA . SER A 1 255 ? 9.055 -7.387 18.158 1.00 71.44 255 SER A CA 1
ATOM 2030 C C . SER A 1 255 ? 10.228 -7.070 19.083 1.00 71.44 255 SER A C 1
ATOM 2032 O O . SER A 1 255 ? 11.326 -7.586 18.873 1.00 71.44 255 SER A O 1
ATOM 2034 N N . LYS A 1 256 ? 10.006 -6.190 20.064 1.00 56.97 256 LYS A N 1
ATOM 2035 C CA . LYS A 1 256 ? 10.963 -5.948 21.153 1.00 56.97 256 LYS A CA 1
ATOM 2036 C C . LYS A 1 256 ? 11.021 -7.120 22.122 1.00 56.97 256 LYS A C 1
ATOM 2038 O O . LYS A 1 256 ? 9.952 -7.720 22.375 1.00 56.97 256 LYS A O 1
#

Foldseek 3Di:
DALAPCPLLVLLVLQPLVLLVQWWWWAQLVQKDFDPPDPPDADQARAHPNTGTFHAPDPPPDQDWDFPCVSLVDGDPPNTPIDTPDRPDTIGIRDRDAEAEDEDAQVNFPLSQAQLPDPWQQNFGADDQQAYDPPDDNDGLVVLVVLLVCLVVPDDPDHDCGGSLNSCQVSRLNYFKYKYKYKHFPSNVVSVVSNVSSQQSDWRDRPPWIWHWPPDKDKDKDFADDPPDDDDPPPRPSVRGGMMIIIMIMTGTDDD

Organism: Cochliobolus heterostrophus (strain C5 / ATCC 48332 / race O) (NCBI:txid701091)

Radius of gyration: 22.66 Å; chains: 1; bounding box: 61×36×64 Å

Secondary structure (DSSP, 8-state):
--SSTTHHHHHHHTTTHHHHHT-EEEEEGGGEEE---SSS------EETTEEEEEPSS-----SPEEHHHHHTSPPSS---EEES-TT-EEEEPPP--EEEEEE-TTTSTTTTS-TT---TTTS----TT---TTS----HHHHHHHHHHHHTT------TTSHHHHHHHH-TT--EEEEEEEEEGGGHHHHHHHHHHHTT-EEEETTEEEEEEEEEEEEEEEPPPSS----TTS-HHHH--EEEEEEEEEEE---

pLDDT: mean 87.11, std 12.52, range [45.72, 98.62]